Protein AF-0000000080189196 (afdb_homodimer)

pLDDT: mean 95.21, std 4.87, range [73.88, 98.88]

Solvent-accessible surface area (backbone atoms only — not comparable to full-atom values): 16378 Å² total; per-residue (Å²): 127,55,31,37,37,37,39,37,33,26,88,39,54,33,53,48,43,28,47,53,52,51,35,38,75,71,66,54,64,41,40,33,37,37,35,41,33,24,70,95,19,42,68,41,37,60,57,36,52,59,52,50,40,51,52,34,38,75,74,74,38,68,48,52,77,46,77,45,75,41,92,41,84,78,44,57,66,59,53,51,48,50,50,45,50,54,41,50,54,30,55,74,72,64,32,47,36,32,37,44,34,55,27,45,56,55,66,54,16,19,47,45,45,43,38,26,64,75,67,60,41,72,29,32,34,35,57,44,64,74,49,76,87,53,67,82,49,47,56,90,78,48,60,78,86,44,46,46,78,44,46,47,66,77,72,100,125,56,31,36,36,38,37,36,33,25,88,38,53,34,53,50,42,29,49,52,50,51,35,37,75,72,67,54,64,39,42,33,35,38,34,40,33,23,70,93,20,40,70,38,37,60,58,36,52,60,52,49,41,51,52,35,38,76,73,73,38,69,48,52,79,47,76,46,76,41,93,41,85,77,46,56,65,59,52,50,49,52,49,44,50,53,42,50,53,30,54,74,71,64,31,46,37,33,36,46,34,55,27,44,53,56,67,52,15,18,48,45,45,43,39,28,63,73,67,61,40,72,28,35,34,36,58,44,65,75,48,77,87,54,67,83,48,48,55,89,79,47,62,78,86,44,47,45,78,42,45,47,65,75,73,102

Radius of gyration: 19.41 Å; Cα contacts (8 Å, |Δi|>4): 629; chains: 2; bounding box: 39×59×46 Å

Foldseek 3Di:
DFEEEEEEFAQALQQGQQLLLQCLVVPRQGQEYEYEYEDVGVVVVVVNQVVSQVSSVVSVYGHDYDYDYDDHLPPLVVLLVVLLVVLVVCVVVVHAYEYELRHDDNVSSVSSVCSCVVNPHPWYWYKAFQDPVCPNPHNVVDDPVGIDIDTVVPVD/DFEEEEEEFAQALQQGQQLLLQCLVVPRQGQEYEYEYEDVGVVVVVVNQVVSQVSSVVSVYGHDYDYDYDDHLPPLVVLLVVLLVVQVVCVVVVHAYEYELRHDDNVSSVSSVCSCVVNPHPWYWYKAFQDPVCPNPHNVVDPPVGIDIDTPVPVD

Structure (mmCIF, N/CA/C/O backbone):
data_AF-0000000080189196-model_v1
#
loop_
_entity.id
_entity.type
_entity.pdbx_description
1 polymer 'CRISPR-associated protein (Cas_Cas02710)'
#
loop_
_atom_site.group_PDB
_atom_site.id
_atom_site.type_symbol
_atom_site.label_atom_id
_atom_site.label_alt_id
_atom_site.label_comp_id
_atom_site.label_asym_id
_atom_site.label_entity_id
_atom_site.label_seq_id
_atom_site.pdbx_PDB_ins_code
_atom_site.Cartn_x
_atom_site.Cartn_y
_atom_site.Cartn_z
_atom_site.occupancy
_atom_site.B_iso_or_equiv
_atom_site.auth_seq_id
_atom_site.auth_comp_id
_atom_site.auth_asym_id
_atom_site.auth_atom_id
_atom_site.pdbx_PDB_model_num
ATOM 1 N N . MET A 1 1 ? -5.719 -20.312 -23.156 1 89 1 MET A N 1
ATOM 2 C CA . MET A 1 1 ? -5.48 -19.016 -22.531 1 89 1 MET A CA 1
ATOM 3 C C . MET A 1 1 ? -4.77 -19.188 -21.188 1 89 1 MET A C 1
ATOM 5 O O . MET A 1 1 ? -5.234 -19.922 -20.328 1 89 1 MET A O 1
ATOM 9 N N . THR A 1 2 ? -3.451 -18.641 -21.062 1 96.69 2 THR A N 1
ATOM 10 C CA . THR A 1 2 ? -2.609 -18.797 -19.875 1 96.69 2 THR A CA 1
ATOM 11 C C . THR A 1 2 ? -2.99 -17.766 -18.812 1 96.69 2 THR A C 1
ATOM 13 O O . THR A 1 2 ? -3.24 -16.609 -19.109 1 96.69 2 THR A O 1
ATOM 16 N N . ARG A 1 3 ? -3.174 -18.266 -17.562 1 98.38 3 ARG A N 1
ATOM 17 C CA . ARG A 1 3 ? -3.439 -17.375 -16.422 1 98.38 3 ARG A CA 1
ATOM 18 C C . ARG A 1 3 ? -2.156 -17.062 -15.664 1 98.38 3 ARG A C 1
ATOM 20 O O . ARG A 1 3 ? -1.469 -17.969 -15.188 1 98.38 3 ARG A O 1
ATOM 27 N N . HIS A 1 4 ? -1.864 -15.742 -15.539 1 98.75 4 HIS A N 1
ATOM 28 C CA . HIS A 1 4 ? -0.663 -15.281 -14.852 1 98.75 4 HIS A CA 1
ATOM 29 C C . HIS A 1 4 ? -1.002 -14.703 -13.484 1 98.75 4 HIS A C 1
ATOM 31 O O . HIS A 1 4 ? -1.987 -13.977 -13.336 1 98.75 4 HIS A O 1
ATOM 37 N N . TRP A 1 5 ? -0.247 -15.109 -12.492 1 98.81 5 TRP A N 1
ATOM 38 C CA . TRP A 1 5 ? -0.278 -14.516 -11.156 1 98.81 5 TRP A CA 1
ATOM 39 C C . TRP A 1 5 ? 1.021 -13.773 -10.859 1 98.81 5 TRP A C 1
ATOM 41 O O . TRP A 1 5 ? 2.098 -14.375 -10.852 1 98.81 5 TRP A O 1
ATOM 51 N N . VAL A 1 6 ? 0.946 -12.453 -10.703 1 98.88 6 VAL A N 1
ATOM 52 C CA . VAL A 1 6 ? 2.123 -11.633 -10.453 1 98.88 6 VAL A CA 1
ATOM 53 C C . VAL A 1 6 ? 2.076 -11.086 -9.023 1 98.88 6 VAL A C 1
ATOM 55 O O . VAL A 1 6 ? 1.095 -10.461 -8.625 1 98.88 6 VAL A O 1
ATOM 58 N N . THR A 1 7 ? 3.125 -11.383 -8.281 1 98.69 7 THR A N 1
ATOM 59 C CA . THR A 1 7 ? 3.16 -11.008 -6.871 1 98.69 7 THR A CA 1
ATOM 60 C C . THR A 1 7 ? 4.574 -10.602 -6.453 1 98.69 7 THR A C 1
ATOM 62 O O . THR A 1 7 ? 5.445 -10.414 -7.305 1 98.69 7 THR A O 1
ATOM 65 N N . CYS A 1 8 ? 4.77 -10.227 -5.168 1 97.81 8 CYS A N 1
ATOM 66 C CA . CYS A 1 8 ? 6.102 -9.891 -4.68 1 97.81 8 CYS A CA 1
ATOM 67 C C . CYS A 1 8 ? 6.355 -10.523 -3.314 1 97.81 8 CYS A C 1
ATOM 69 O O . CYS A 1 8 ? 5.445 -11.086 -2.707 1 97.81 8 CYS A O 1
ATOM 71 N N . GLY A 1 9 ? 7.629 -10.461 -2.951 1 97.25 9 GLY A N 1
ATOM 72 C CA . GLY A 1 9 ? 8.039 -11.078 -1.698 1 97.25 9 GLY A CA 1
ATOM 73 C C . GLY A 1 9 ? 7.715 -10.227 -0.483 1 97.25 9 GLY A C 1
ATOM 74 O O . GLY A 1 9 ? 7.598 -9.008 -0.586 1 97.25 9 GLY A O 1
ATOM 75 N N . THR A 1 10 ? 7.543 -10.859 0.662 1 96.44 10 THR A N 1
ATOM 76 C CA . THR A 1 10 ? 7.438 -10.273 1.996 1 96.44 10 THR A CA 1
ATOM 77 C C . THR A 1 10 ? 8.055 -11.203 3.039 1 96.44 10 THR A C 1
ATOM 79 O O . THR A 1 10 ? 8.258 -12.391 2.775 1 96.44 10 THR A O 1
ATOM 82 N N . PRO A 1 11 ? 8.359 -10.688 4.211 1 93.31 11 PRO A N 1
ATOM 83 C CA . PRO A 1 11 ? 9.141 -11.492 5.156 1 93.31 11 PRO A CA 1
ATOM 84 C C . PRO A 1 11 ? 8.297 -12.555 5.867 1 93.31 11 PRO A C 1
ATOM 86 O O . PRO A 1 11 ? 8.609 -12.938 6.996 1 93.31 11 PRO A O 1
ATOM 89 N N . THR A 1 12 ? 7.16 -12.984 5.391 1 93.25 12 THR A N 1
ATOM 90 C CA . THR A 1 12 ? 6.375 -14.078 5.957 1 93.25 12 THR A CA 1
ATOM 91 C C . THR A 1 12 ? 5.766 -14.938 4.855 1 93.25 12 THR A C 1
ATOM 93 O O . THR A 1 12 ? 5.234 -14.406 3.873 1 93.25 12 THR A O 1
ATOM 96 N N . THR A 1 13 ? 5.863 -16.234 5.059 1 94.38 13 THR A N 1
ATOM 97 C CA . THR A 1 13 ? 5.352 -17.172 4.07 1 94.38 13 THR A CA 1
ATOM 98 C C . THR A 1 13 ? 3.84 -17.031 3.914 1 94.38 13 THR A C 1
ATOM 100 O O . THR A 1 13 ? 3.332 -16.922 2.797 1 94.38 13 THR A O 1
ATOM 103 N N . PRO A 1 14 ? 3.014 -16.906 4.992 1 94.69 14 PRO A N 1
ATOM 104 C CA . PRO A 1 14 ? 1.572 -16.703 4.828 1 94.69 14 PRO A CA 1
ATOM 105 C C . PRO A 1 14 ? 1.244 -15.438 4.047 1 94.69 14 PRO A C 1
ATOM 107 O O . PRO A 1 14 ? 0.268 -15.406 3.293 1 94.69 14 PRO A O 1
ATOM 110 N N . GLY A 1 15 ? 2.104 -14.453 4.188 1 95.5 15 GLY A N 1
ATOM 111 C CA . GLY A 1 15 ? 1.882 -13.195 3.49 1 95.5 15 GLY A CA 1
ATOM 112 C C . GLY A 1 15 ? 1.977 -13.328 1.982 1 95.5 15 GLY A C 1
ATOM 113 O O . GLY A 1 15 ? 1.297 -12.609 1.248 1 95.5 15 GLY A O 1
ATOM 114 N N . ILE A 1 16 ? 2.791 -14.242 1.58 1 97.44 16 ILE A N 1
ATOM 115 C CA . ILE A 1 16 ? 2.975 -14.461 0.15 1 97.44 16 ILE A CA 1
ATOM 116 C C . ILE A 1 16 ? 1.921 -15.445 -0.359 1 97.44 16 ILE A C 1
ATOM 118 O O . ILE A 1 16 ? 1.35 -15.25 -1.435 1 97.44 16 ILE A O 1
ATOM 122 N N . LEU A 1 17 ? 1.534 -16.406 0.446 1 97.5 17 LEU A N 1
ATOM 123 C CA . LEU A 1 17 ? 0.773 -17.562 -0.017 1 97.5 17 LEU A CA 1
ATOM 124 C C . LEU A 1 17 ? -0.726 -17.312 0.116 1 97.5 17 LEU A C 1
ATOM 126 O O . LEU A 1 17 ? -1.513 -17.781 -0.711 1 97.5 17 LEU A O 1
ATOM 130 N N . ASN A 1 18 ? -1.161 -16.594 1.142 1 97.12 18 ASN A N 1
ATOM 131 C CA . ASN A 1 18 ? -2.578 -16.469 1.463 1 97.12 18 ASN A CA 1
ATOM 132 C C . ASN A 1 18 ? -3.363 -15.859 0.305 1 97.12 18 ASN A C 1
ATOM 134 O O . ASN A 1 18 ? -4.422 -16.375 -0.071 1 97.12 18 ASN A O 1
ATOM 138 N N . PRO A 1 19 ? -2.828 -14.797 -0.308 1 97.88 19 PRO A N 1
ATOM 139 C CA . PRO A 1 19 ? -3.582 -14.266 -1.445 1 97.88 19 PRO A CA 1
ATOM 140 C C . PRO A 1 19 ? -3.719 -15.273 -2.586 1 97.88 19 PRO A C 1
ATOM 142 O O . PRO A 1 19 ? -4.77 -15.344 -3.229 1 97.88 19 PRO A O 1
ATOM 145 N N . LEU A 1 20 ? -2.691 -16.062 -2.812 1 98.56 20 LEU A N 1
ATOM 146 C CA . LEU A 1 20 ? -2.742 -17.062 -3.871 1 98.56 20 LEU A CA 1
ATOM 147 C C . LEU A 1 20 ? -3.752 -18.156 -3.535 1 98.56 20 LEU A C 1
ATOM 149 O O . LEU A 1 20 ? -4.547 -18.562 -4.391 1 98.56 20 LEU A O 1
ATOM 153 N N . ILE A 1 21 ? -3.713 -18.641 -2.291 1 97.88 21 ILE A N 1
ATOM 154 C CA . ILE A 1 21 ? -4.66 -19.656 -1.863 1 97.88 21 ILE A CA 1
ATOM 155 C C . ILE A 1 21 ? -6.086 -19.141 -2.029 1 97.88 21 ILE A C 1
ATOM 157 O O . ILE A 1 21 ? -6.949 -19.844 -2.562 1 97.88 21 ILE A O 1
ATOM 161 N N . ALA A 1 22 ? -6.316 -17.953 -1.587 1 97.44 22 ALA A N 1
ATOM 162 C CA . ALA A 1 22 ? -7.637 -17.344 -1.703 1 97.44 22 ALA A CA 1
ATOM 163 C C . ALA A 1 22 ? -8.07 -17.25 -3.164 1 97.44 22 ALA A C 1
ATOM 165 O O . ALA A 1 22 ? -9.234 -17.5 -3.488 1 97.44 22 ALA A O 1
ATOM 166 N N . ALA A 1 23 ? -7.117 -16.859 -4.07 1 98.12 23 ALA A N 1
ATOM 167 C CA . ALA A 1 23 ? -7.426 -16.75 -5.496 1 98.12 23 ALA A CA 1
ATOM 168 C C . ALA A 1 23 ? -7.789 -18.109 -6.078 1 98.12 23 ALA A C 1
ATOM 170 O O . ALA A 1 23 ? -8.773 -18.25 -6.809 1 98.12 23 ALA A O 1
ATOM 171 N N . CYS A 1 24 ? -7.039 -19.141 -5.707 1 98 24 CYS A N 1
ATOM 172 C CA . CYS A 1 24 ? -7.328 -20.484 -6.164 1 98 24 CYS A CA 1
ATOM 173 C C . CYS A 1 24 ? -8.688 -20.953 -5.668 1 98 24 CYS A C 1
ATOM 175 O O . CYS A 1 24 ? -9.469 -21.516 -6.43 1 98 24 CYS A O 1
ATOM 177 N N . ASP A 1 25 ? -8.914 -20.688 -4.414 1 96.31 25 ASP A N 1
ATOM 178 C CA . ASP A 1 25 ? -10.195 -21.047 -3.805 1 96.31 25 ASP A CA 1
ATOM 179 C C . ASP A 1 25 ? -11.352 -20.375 -4.535 1 96.31 25 ASP A C 1
ATOM 181 O O . ASP A 1 25 ? -12.445 -20.938 -4.613 1 96.31 25 ASP A O 1
ATOM 185 N N . GLY A 1 26 ? -11.07 -19.234 -5.039 1 95.69 26 GLY A N 1
ATOM 186 C CA . GLY A 1 26 ? -12.078 -18.469 -5.766 1 95.69 26 GLY A CA 1
ATOM 187 C C . GLY A 1 26 ? -12.133 -18.812 -7.242 1 95.69 26 GLY A C 1
ATOM 188 O O . GLY A 1 26 ? -12.945 -18.25 -7.984 1 95.69 26 GLY A O 1
ATOM 189 N N . GLY A 1 27 ? -11.25 -19.672 -7.719 1 96.81 27 GLY A N 1
ATOM 190 C CA . GLY A 1 27 ? -11.352 -20.172 -9.078 1 96.81 27 GLY A CA 1
ATOM 191 C C . GLY A 1 27 ? -10.242 -19.672 -9.984 1 96.81 27 GLY A C 1
ATOM 192 O O . GLY A 1 27 ? -10.156 -20.062 -11.148 1 96.81 27 GLY A O 1
ATOM 193 N N . TYR A 1 28 ? -9.422 -18.766 -9.5 1 98.38 28 TYR A N 1
ATOM 194 C CA . TYR A 1 28 ? -8.273 -18.328 -10.281 1 98.38 28 TYR A CA 1
ATOM 195 C C . TYR A 1 28 ? -7.051 -19.188 -10 1 98.38 28 TYR A C 1
ATOM 197 O O . TYR A 1 28 ? -6.258 -18.891 -9.109 1 98.38 28 TYR A O 1
ATOM 205 N N . VAL A 1 29 ? -6.91 -20.188 -10.789 1 98.69 29 VAL A N 1
ATOM 206 C CA . VAL A 1 29 ? -5.777 -21.094 -10.656 1 98.69 29 VAL A CA 1
ATOM 207 C C . VAL A 1 29 ? -4.73 -20.781 -11.727 1 98.69 29 VAL A C 1
ATOM 209 O O . VAL A 1 29 ? -4.926 -21.078 -12.906 1 98.69 29 VAL A O 1
ATOM 212 N N . PRO A 1 30 ? -3.588 -20.203 -11.367 1 98.62 30 PRO A N 1
ATOM 213 C CA . PRO A 1 30 ? -2.643 -19.703 -12.367 1 98.62 30 PRO A CA 1
ATOM 214 C C . PRO A 1 30 ? -1.845 -20.828 -13.039 1 98.62 30 PRO A C 1
ATOM 216 O O . PRO A 1 30 ? -1.511 -21.812 -12.398 1 98.62 30 PRO A O 1
ATOM 219 N N . ASP A 1 31 ? -1.541 -20.594 -14.266 1 98.44 31 ASP A N 1
ATOM 220 C CA . ASP A 1 31 ? -0.638 -21.453 -15.031 1 98.44 31 ASP A CA 1
ATOM 221 C C . ASP A 1 31 ? 0.814 -21 -14.859 1 98.44 31 ASP A C 1
ATOM 223 O O . ASP A 1 31 ? 1.734 -21.812 -14.984 1 98.44 31 ASP A O 1
ATOM 227 N N . GLU A 1 32 ? 1.031 -19.719 -14.617 1 98.44 32 GLU A N 1
ATOM 228 C CA . GLU A 1 32 ? 2.344 -19.125 -14.391 1 98.44 32 GLU A CA 1
ATOM 229 C C . GLU A 1 32 ? 2.314 -18.156 -13.211 1 98.44 32 GLU A C 1
ATOM 231 O O . GLU A 1 32 ? 1.364 -17.391 -13.055 1 98.44 32 GLU A O 1
ATOM 236 N N . VAL A 1 33 ? 3.318 -18.312 -12.375 1 98.69 33 VAL A N 1
ATOM 237 C CA . VAL A 1 33 ? 3.461 -17.422 -11.227 1 98.69 33 VAL A CA 1
ATOM 238 C C . VAL A 1 33 ? 4.762 -16.625 -11.344 1 98.69 33 VAL A C 1
ATOM 240 O O . VAL A 1 33 ? 5.812 -17.188 -11.656 1 98.69 33 VAL A O 1
ATOM 243 N N . HIS A 1 34 ? 4.637 -15.32 -11.164 1 98.75 34 HIS A N 1
ATOM 244 C CA . HIS A 1 34 ? 5.773 -14.406 -11.188 1 98.75 34 HIS A CA 1
ATOM 245 C C . HIS A 1 34 ? 5.945 -13.711 -9.844 1 98.75 34 HIS A C 1
ATOM 247 O O . HIS A 1 34 ? 5.008 -13.086 -9.336 1 98.75 34 HIS A O 1
ATOM 253 N N . VAL A 1 35 ? 7.137 -13.82 -9.281 1 98.75 35 VAL A N 1
ATOM 254 C CA . VAL A 1 35 ? 7.375 -13.25 -7.965 1 98.75 35 VAL A CA 1
ATOM 255 C C . VAL A 1 35 ? 8.516 -12.234 -8.039 1 98.75 35 VAL A C 1
ATOM 257 O O . VAL A 1 35 ? 9.609 -12.547 -8.516 1 98.75 35 VAL A O 1
ATOM 260 N N . LEU A 1 36 ? 8.227 -11.031 -7.656 1 98.75 36 LEU A N 1
ATOM 261 C CA . LEU A 1 36 ? 9.266 -10.023 -7.496 1 98.75 36 LEU A CA 1
ATOM 262 C C . LEU A 1 36 ? 9.984 -10.18 -6.156 1 98.75 36 LEU A C 1
ATOM 264 O O . LEU A 1 36 ? 9.344 -10.18 -5.105 1 98.75 36 LEU A O 1
ATOM 268 N N . SER A 1 37 ? 11.266 -10.359 -6.18 1 98.38 37 SER A N 1
ATOM 269 C CA . SER A 1 37 ? 12.078 -10.539 -4.98 1 98.38 37 SER A CA 1
ATOM 270 C C . SER A 1 37 ? 13.094 -9.414 -4.832 1 98.38 37 SER A C 1
ATOM 272 O O . SER A 1 37 ? 13.32 -8.641 -5.766 1 98.38 37 SER A O 1
ATOM 274 N N . ASN A 1 38 ? 13.562 -9.211 -3.631 1 96.94 38 ASN A N 1
ATOM 275 C CA . ASN A 1 38 ? 14.625 -8.273 -3.279 1 96.94 38 ASN A CA 1
ATOM 276 C C . ASN A 1 38 ? 15.477 -8.805 -2.133 1 96.94 38 ASN A C 1
ATOM 278 O O . ASN A 1 38 ? 15.086 -9.758 -1.449 1 96.94 38 ASN A O 1
ATOM 282 N N . PRO A 1 39 ? 16.578 -8.234 -1.867 1 94.94 39 PRO A N 1
ATOM 283 C CA . PRO A 1 39 ? 17.562 -8.852 -0.977 1 94.94 39 PRO A CA 1
ATOM 284 C C . PRO A 1 39 ? 17.016 -9.141 0.413 1 94.94 39 PRO A C 1
ATOM 286 O O . PRO A 1 39 ? 17.156 -10.258 0.925 1 94.94 39 PRO A O 1
ATOM 289 N N . PRO A 1 40 ? 16.219 -8.305 1.05 1 93.69 40 PRO A N 1
ATOM 290 C CA . PRO A 1 40 ? 15.766 -8.562 2.418 1 93.69 40 PRO A CA 1
ATOM 291 C C . PRO A 1 40 ? 14.781 -9.734 2.5 1 93.69 40 PRO A C 1
ATOM 293 O O . PRO A 1 40 ? 14.586 -10.297 3.576 1 93.69 40 PRO A O 1
ATOM 296 N N . VAL A 1 41 ? 14.172 -10.109 1.388 1 95.94 41 VAL A N 1
ATOM 297 C CA . VAL A 1 41 ? 13.125 -11.117 1.486 1 95.94 41 VAL A CA 1
ATOM 298 C C . VAL A 1 41 ? 13.461 -12.305 0.587 1 95.94 41 VAL A C 1
ATOM 300 O O . VAL A 1 41 ? 12.609 -13.156 0.327 1 95.94 41 VAL A O 1
ATOM 303 N N . ALA A 1 42 ? 14.656 -12.383 0.076 1 96.56 42 ALA A N 1
ATOM 304 C CA . ALA A 1 42 ? 15.039 -13.398 -0.902 1 96.56 42 ALA A CA 1
ATOM 305 C C . ALA A 1 42 ? 14.844 -14.805 -0.343 1 96.56 42 ALA A C 1
ATOM 307 O O . ALA A 1 42 ? 14.32 -15.688 -1.03 1 96.56 42 ALA A O 1
ATOM 308 N N . ASP A 1 43 ? 15.242 -15.016 0.903 1 96.06 43 ASP A N 1
ATOM 309 C CA . ASP A 1 43 ? 15.102 -16.328 1.527 1 96.06 43 ASP A CA 1
ATOM 310 C C . ASP A 1 43 ? 13.633 -16.703 1.697 1 96.06 43 ASP A C 1
ATOM 312 O O . ASP A 1 43 ? 13.258 -17.859 1.488 1 96.06 43 ASP A O 1
ATOM 316 N N . ASP A 1 44 ? 12.805 -15.773 2.125 1 96.06 44 ASP A N 1
ATOM 317 C CA . ASP A 1 44 ? 11.375 -16 2.291 1 96.06 44 ASP A CA 1
ATOM 318 C C . ASP A 1 44 ? 10.719 -16.375 0.961 1 96.06 44 ASP A C 1
ATOM 320 O O . ASP A 1 44 ? 9.859 -17.25 0.906 1 96.06 44 ASP A O 1
ATOM 324 N N . VAL A 1 45 ? 11.148 -15.688 -0.08 1 97.75 45 VAL A N 1
ATOM 325 C CA . VAL A 1 45 ? 10.617 -15.938 -1.415 1 97.75 45 VAL A CA 1
ATOM 326 C C . VAL A 1 45 ? 11 -17.344 -1.867 1 97.75 45 VAL A C 1
ATOM 328 O O . VAL A 1 45 ? 10.172 -18.078 -2.408 1 97.75 45 VAL A O 1
ATOM 331 N N . GLU A 1 46 ? 12.211 -17.703 -1.653 1 95.94 46 GLU A N 1
ATOM 332 C CA . GLU A 1 46 ? 12.664 -19.047 -2.035 1 95.94 46 GLU A CA 1
ATOM 333 C C . GLU A 1 46 ? 11.82 -20.125 -1.369 1 95.94 46 GLU A C 1
ATOM 335 O O . GLU A 1 46 ? 11.414 -21.094 -2.02 1 95.94 46 GLU A O 1
ATOM 340 N N . GLU A 1 47 ? 11.555 -19.906 -0.15 1 95.31 47 GLU A N 1
ATOM 341 C CA . GLU A 1 47 ? 10.719 -20.859 0.586 1 95.31 47 GLU A CA 1
ATOM 342 C C . GLU A 1 47 ? 9.289 -20.859 0.045 1 95.31 47 GLU A C 1
ATOM 344 O O . GLU A 1 47 ? 8.68 -21.922 -0.094 1 95.31 47 GLU A O 1
ATOM 349 N N . ALA A 1 48 ? 8.781 -19.734 -0.268 1 96.88 48 ALA A N 1
ATOM 350 C CA . ALA A 1 48 ? 7.395 -19.594 -0.695 1 96.88 48 ALA A CA 1
ATOM 351 C C . ALA A 1 48 ? 7.176 -20.203 -2.072 1 96.88 48 ALA A C 1
ATOM 353 O O . ALA A 1 48 ? 6.094 -20.719 -2.365 1 96.88 48 ALA A O 1
ATOM 354 N N . VAL A 1 49 ? 8.211 -20.156 -2.922 1 97 49 VAL A N 1
ATOM 355 C CA . VAL A 1 49 ? 8.102 -20.594 -4.309 1 97 49 VAL A CA 1
ATOM 356 C C . VAL A 1 49 ? 7.66 -22.062 -4.352 1 97 49 VAL A C 1
ATOM 358 O O . VAL A 1 49 ? 6.719 -22.406 -5.07 1 97 49 VAL A O 1
ATOM 361 N N . THR A 1 50 ? 8.266 -22.891 -3.586 1 95 50 THR A N 1
ATOM 362 C CA . THR A 1 50 ? 7.914 -24.297 -3.547 1 95 50 THR A CA 1
ATOM 363 C C . THR A 1 50 ? 6.473 -24.484 -3.078 1 95 50 THR A C 1
ATOM 365 O O . THR A 1 50 ? 5.719 -25.266 -3.664 1 95 50 THR A O 1
ATOM 368 N N . LEU A 1 51 ? 6.09 -23.797 -2.096 1 97 51 LEU A N 1
ATOM 369 C CA . LEU A 1 51 ? 4.754 -23.891 -1.512 1 97 51 LEU A CA 1
ATOM 370 C C . LEU A 1 51 ? 3.699 -23.359 -2.471 1 97 51 LEU A C 1
ATOM 372 O O . LEU A 1 51 ? 2.568 -23.844 -2.494 1 97 51 LEU A O 1
ATOM 376 N N . MET A 1 52 ? 4.062 -22.328 -3.281 1 98.25 52 MET A N 1
ATOM 377 C CA . MET A 1 52 ? 3.137 -21.797 -4.273 1 98.25 52 MET A CA 1
ATOM 378 C C . MET A 1 52 ? 2.797 -22.844 -5.324 1 98.25 52 MET A C 1
ATOM 380 O O . MET A 1 52 ? 1.63 -23.016 -5.684 1 98.25 52 MET A O 1
ATOM 384 N N . GLU A 1 53 ? 3.797 -23.547 -5.785 1 98.12 53 GLU A N 1
ATOM 385 C CA . GLU A 1 53 ? 3.588 -24.594 -6.781 1 98.12 53 GLU A CA 1
ATOM 386 C C . GLU A 1 53 ? 2.764 -25.734 -6.211 1 98.12 53 GLU A C 1
ATOM 388 O O . GLU A 1 53 ? 1.864 -26.25 -6.879 1 98.12 53 GLU A O 1
ATOM 393 N N . GLU A 1 54 ? 3.037 -26.062 -4.961 1 97.56 54 GLU A N 1
ATOM 394 C CA . GLU A 1 54 ? 2.254 -27.094 -4.281 1 97.56 54 GLU A CA 1
ATOM 395 C C . GLU A 1 54 ? 0.802 -26.656 -4.109 1 97.56 54 GLU A C 1
ATOM 397 O O . GLU A 1 54 ? -0.115 -27.469 -4.238 1 97.56 54 GLU A O 1
ATOM 402 N N . THR A 1 55 ? 0.595 -25.391 -3.744 1 97.75 55 THR A N 1
ATOM 403 C CA . THR A 1 55 ? -0.747 -24.844 -3.59 1 97.75 55 THR A CA 1
ATOM 404 C C . THR A 1 55 ? -1.534 -24.969 -4.891 1 97.75 55 THR A C 1
ATOM 406 O O . THR A 1 55 ? -2.658 -25.469 -4.898 1 97.75 55 THR A O 1
ATOM 409 N N . VAL A 1 56 ? -0.921 -24.531 -5.996 1 98.25 56 VAL A N 1
ATOM 410 C CA . VAL A 1 56 ? -1.591 -24.578 -7.293 1 98.25 56 VAL A CA 1
ATOM 411 C C . VAL A 1 56 ? -1.903 -26.016 -7.66 1 98.25 56 VAL A C 1
ATOM 413 O O . VAL A 1 56 ? -2.992 -26.328 -8.156 1 98.25 56 VAL A O 1
ATOM 416 N N . ALA A 1 57 ? -0.971 -26.938 -7.363 1 98.12 57 ALA A N 1
ATOM 417 C CA . ALA A 1 57 ? -1.174 -28.359 -7.645 1 98.12 57 ALA A CA 1
ATOM 418 C C . ALA A 1 57 ? -2.361 -28.922 -6.863 1 98.12 57 ALA A C 1
ATOM 420 O O . ALA A 1 57 ? -3.143 -29.703 -7.387 1 98.12 57 ALA A O 1
ATOM 421 N N . ALA A 1 58 ? -2.498 -28.484 -5.648 1 97.38 58 ALA A N 1
ATOM 422 C CA . ALA A 1 58 ? -3.586 -28.938 -4.785 1 97.38 58 ALA A CA 1
ATOM 423 C C . ALA A 1 58 ? -4.941 -28.516 -5.344 1 97.38 58 ALA A C 1
ATOM 425 O O . ALA A 1 58 ? -5.961 -29.156 -5.059 1 97.38 58 ALA A O 1
ATOM 426 N N . TYR A 1 59 ? -4.949 -27.5 -6.152 1 97.56 59 TYR A N 1
ATOM 427 C CA . TYR A 1 59 ? -6.191 -27.031 -6.766 1 97.56 59 TYR A CA 1
ATOM 428 C C . TYR A 1 59 ? -6.316 -27.547 -8.195 1 97.56 59 TYR A C 1
ATOM 430 O O . TYR A 1 59 ? -7.152 -27.062 -8.961 1 97.56 59 TYR A O 1
ATOM 438 N N . GLY A 1 60 ? -5.422 -28.469 -8.555 1 96.94 60 GLY A N 1
ATOM 439 C CA . GLY A 1 60 ? -5.543 -29.156 -9.828 1 96.94 60 GLY A CA 1
ATOM 440 C C . GLY A 1 60 ? -4.758 -28.5 -10.945 1 96.94 60 GLY A C 1
ATOM 441 O O . GLY A 1 60 ? -4.941 -28.828 -12.117 1 96.94 60 GLY A O 1
ATOM 442 N N . GLY A 1 61 ? -3.945 -27.531 -10.578 1 97.06 61 GLY A N 1
ATOM 443 C CA . GLY A 1 61 ? -3.152 -26.844 -11.586 1 97.06 61 GLY A CA 1
ATOM 444 C C . GLY A 1 61 ? -1.732 -27.359 -11.68 1 97.06 61 GLY A C 1
ATOM 445 O O . GLY A 1 61 ? -1.342 -28.266 -10.93 1 97.06 61 GLY A O 1
ATOM 446 N N . ASP A 1 62 ? -1.077 -26.922 -12.688 1 95.94 62 ASP A N 1
ATOM 447 C CA . ASP A 1 62 ? 0.349 -27.109 -12.938 1 95.94 62 ASP A CA 1
ATOM 448 C C . ASP A 1 62 ? 1.023 -25.797 -13.312 1 95.94 62 ASP A C 1
ATOM 450 O O . ASP A 1 62 ? 0.742 -25.234 -14.375 1 95.94 62 ASP A O 1
ATOM 454 N N . THR A 1 63 ? 1.854 -25.328 -12.312 1 96.94 63 THR A N 1
ATOM 455 C CA . THR A 1 63 ? 2.391 -24 -12.555 1 96.94 63 THR A CA 1
ATOM 456 C C . THR A 1 63 ? 3.914 -24 -12.477 1 96.94 63 THR A C 1
ATOM 458 O O . THR A 1 63 ? 4.504 -24.875 -11.836 1 96.94 63 THR A O 1
ATOM 461 N N . GLU A 1 64 ? 4.453 -23.125 -13.234 1 93.56 64 GLU A N 1
ATOM 462 C CA . GLU A 1 64 ? 5.859 -22.75 -13.078 1 93.56 64 GLU A CA 1
ATOM 463 C C . GLU A 1 64 ? 6 -21.375 -12.461 1 93.56 64 GLU A C 1
ATOM 465 O O . GLU A 1 64 ? 5.246 -20.453 -12.789 1 93.56 64 GLU A O 1
ATOM 470 N N . THR A 1 65 ? 6.973 -21.266 -11.547 1 97.31 65 THR A N 1
ATOM 471 C CA . THR A 1 65 ? 7.191 -20 -10.867 1 97.31 65 THR A CA 1
ATOM 472 C C . THR A 1 65 ? 8.508 -19.359 -11.32 1 97.31 65 THR A C 1
ATOM 474 O O . THR A 1 65 ? 9.539 -20.031 -11.383 1 97.31 65 THR A O 1
ATOM 477 N N . ASP A 1 66 ? 8.438 -18.172 -11.734 1 97.38 66 ASP A N 1
ATOM 478 C CA . ASP A 1 66 ? 9.625 -17.391 -12.062 1 97.38 66 ASP A CA 1
ATOM 479 C C . ASP A 1 66 ? 9.844 -16.266 -11.047 1 97.38 66 ASP A C 1
ATOM 481 O O . ASP A 1 66 ? 8.898 -15.594 -10.648 1 97.38 66 ASP A O 1
ATOM 485 N N . VAL A 1 67 ? 11.117 -16.141 -10.617 1 98.31 67 VAL A N 1
ATOM 486 C CA . VAL A 1 67 ? 11.461 -15.117 -9.633 1 98.31 67 VAL A CA 1
ATOM 487 C C . VAL A 1 67 ? 12.328 -14.047 -10.281 1 98.31 67 VAL A C 1
ATOM 489 O O . VAL A 1 67 ? 13.328 -14.352 -10.93 1 98.31 67 VAL A O 1
ATOM 492 N N . HIS A 1 68 ? 11.852 -12.828 -10.18 1 98.25 68 HIS A N 1
ATOM 493 C CA . HIS A 1 68 ? 12.633 -11.672 -10.617 1 98.25 68 HIS A CA 1
ATOM 494 C C . HIS A 1 68 ? 13.281 -10.969 -9.43 1 98.25 68 HIS A C 1
ATOM 496 O O . HIS A 1 68 ? 12.586 -10.492 -8.531 1 98.25 68 HIS A O 1
ATOM 502 N N . GLU A 1 69 ? 14.57 -10.812 -9.453 1 97.44 69 GLU A N 1
ATOM 503 C CA . GLU A 1 69 ? 15.273 -10.25 -8.305 1 97.44 69 GLU A CA 1
ATOM 504 C C . GLU A 1 69 ? 15.672 -8.805 -8.562 1 97.44 69 GLU A C 1
ATOM 506 O O . GLU A 1 69 ? 16.328 -8.5 -9.562 1 97.44 69 GLU A O 1
ATOM 511 N N . LEU A 1 70 ? 15.289 -7.953 -7.629 1 97.62 70 LEU A N 1
ATOM 512 C CA . LEU A 1 70 ? 15.75 -6.57 -7.652 1 97.62 70 LEU A CA 1
ATOM 513 C C . LEU A 1 70 ? 17.125 -6.445 -7.004 1 97.62 70 LEU A C 1
ATOM 515 O O . LEU A 1 70 ? 17.453 -7.199 -6.09 1 97.62 70 LEU A O 1
ATOM 519 N N . VAL A 1 71 ? 17.844 -5.445 -7.461 1 95.25 71 VAL A N 1
ATOM 520 C CA . VAL A 1 71 ? 19.141 -5.145 -6.863 1 95.25 71 VAL A CA 1
ATOM 521 C C . VAL A 1 71 ? 18.938 -4.512 -5.488 1 95.25 71 VAL A C 1
ATOM 523 O O . VAL A 1 71 ? 19.703 -4.77 -4.562 1 95.25 71 VAL A O 1
ATOM 526 N N . SER A 1 72 ? 17.953 -3.711 -5.406 1 95.12 72 SER A N 1
ATOM 527 C CA . SER A 1 72 ? 17.594 -3.016 -4.176 1 95.12 72 SER A CA 1
ATOM 528 C C . SER A 1 72 ? 16.078 -2.959 -4.008 1 95.12 72 SER A C 1
ATOM 530 O O . SER A 1 72 ? 15.336 -2.859 -4.992 1 95.12 72 SER A O 1
ATOM 532 N N . GLU A 1 73 ? 15.664 -2.943 -2.783 1 94 73 GLU A N 1
ATOM 533 C CA . GLU A 1 73 ? 14.227 -2.916 -2.529 1 94 73 GLU A CA 1
ATOM 534 C C . GLU A 1 73 ? 13.609 -1.614 -3.025 1 94 73 GLU A C 1
ATOM 536 O O . GLU A 1 73 ? 12.414 -1.564 -3.32 1 94 73 GLU A O 1
ATOM 541 N N . THR A 1 74 ? 14.43 -0.557 -3.15 1 94.06 74 THR A N 1
ATOM 542 C CA . THR A 1 74 ? 13.875 0.741 -3.518 1 94.06 74 THR A CA 1
ATOM 543 C C . THR A 1 74 ? 14.219 1.091 -4.961 1 94.06 74 THR A C 1
ATOM 545 O O . THR A 1 74 ? 14.344 2.268 -5.309 1 94.06 74 THR A O 1
ATOM 548 N N . ASP A 1 75 ? 14.578 0.102 -5.73 1 95 75 ASP A N 1
ATOM 549 C CA . ASP A 1 75 ? 14.719 0.332 -7.164 1 95 75 ASP A CA 1
ATOM 550 C C . ASP A 1 75 ? 13.359 0.531 -7.828 1 95 75 ASP A C 1
ATOM 552 O O . ASP A 1 75 ? 12.859 -0.362 -8.516 1 95 75 ASP A O 1
ATOM 556 N N . PHE A 1 76 ? 12.797 1.732 -7.641 1 95.25 76 PHE A N 1
ATOM 557 C CA . PHE A 1 76 ? 11.414 2.047 -7.988 1 95.25 76 PHE A CA 1
ATOM 558 C C . PHE A 1 76 ? 11.18 1.867 -9.484 1 95.25 76 PHE A C 1
ATOM 560 O O . PHE A 1 76 ? 10.156 1.322 -9.898 1 95.25 76 PHE A O 1
ATOM 567 N N . GLU A 1 77 ? 12.117 2.324 -10.266 1 94.25 77 GLU A N 1
ATOM 568 C CA . GLU A 1 77 ? 11.984 2.207 -11.711 1 94.25 77 GLU A CA 1
ATOM 569 C C . GLU A 1 77 ? 11.891 0.747 -12.141 1 94.25 77 GLU A C 1
ATOM 571 O O . GLU A 1 77 ? 11.055 0.396 -12.977 1 94.25 77 GLU A O 1
ATOM 576 N N . SER A 1 78 ? 12.711 -0.079 -11.555 1 96.56 78 SER A N 1
ATOM 577 C CA . SER A 1 78 ? 12.703 -1.499 -11.891 1 96.56 78 SER A CA 1
ATOM 578 C C . SER A 1 78 ? 11.398 -2.162 -11.445 1 96.56 78 SER A C 1
ATOM 580 O O . SER A 1 78 ? 10.922 -3.094 -12.102 1 96.56 78 SER A O 1
ATOM 582 N N . ILE A 1 79 ? 10.844 -1.705 -10.336 1 97.44 79 ILE A N 1
ATOM 583 C CA . ILE A 1 79 ? 9.578 -2.246 -9.859 1 97.44 79 ILE A CA 1
ATOM 584 C C . ILE A 1 79 ? 8.469 -1.929 -10.859 1 97.44 79 ILE A C 1
ATOM 586 O O . ILE A 1 79 ? 7.707 -2.816 -11.25 1 97.44 79 ILE A O 1
ATOM 590 N N . VAL A 1 80 ? 8.406 -0.689 -11.266 1 96.12 80 VAL A N 1
ATOM 591 C CA . VAL A 1 80 ? 7.398 -0.277 -12.234 1 96.12 80 VAL A CA 1
ATOM 592 C C . VAL A 1 80 ? 7.559 -1.083 -13.523 1 96.12 80 VAL A C 1
ATOM 594 O O . VAL A 1 80 ? 6.582 -1.611 -14.055 1 96.12 80 VAL A O 1
ATOM 597 N N . ASP A 1 81 ? 8.812 -1.186 -13.969 1 96.81 81 ASP A N 1
ATOM 598 C CA . ASP A 1 81 ? 9.117 -1.906 -15.203 1 96.81 81 ASP A CA 1
ATOM 599 C C . ASP A 1 81 ? 8.688 -3.367 -15.102 1 96.81 81 ASP A C 1
ATOM 601 O O . ASP A 1 81 ? 8.211 -3.945 -16.078 1 96.81 81 ASP A O 1
ATOM 605 N N . TYR A 1 82 ? 8.922 -3.932 -14 1 98.12 82 TYR A N 1
ATOM 606 C CA . TYR A 1 82 ? 8.562 -5.328 -13.773 1 98.12 82 TYR A CA 1
ATOM 607 C C . TYR A 1 82 ? 7.074 -5.555 -13.992 1 98.12 82 TYR A C 1
ATOM 609 O O . TYR A 1 82 ? 6.68 -6.418 -14.781 1 98.12 82 TYR A O 1
ATOM 617 N N . TYR A 1 83 ? 6.207 -4.809 -13.375 1 98.38 83 TYR A N 1
ATOM 618 C CA . TYR A 1 83 ? 4.766 -5 -13.477 1 98.38 83 TYR A CA 1
ATOM 619 C C . TYR A 1 83 ? 4.262 -4.633 -14.867 1 98.38 83 TYR A C 1
ATOM 621 O O . TYR A 1 83 ? 3.445 -5.352 -15.445 1 98.38 83 TYR A O 1
ATOM 629 N N . GLN A 1 84 ? 4.793 -3.535 -15.359 1 98 84 GLN A N 1
ATOM 630 C CA . GLN A 1 84 ? 4.402 -3.123 -16.703 1 98 84 GLN A CA 1
ATOM 631 C C . GLN A 1 84 ? 4.727 -4.207 -17.734 1 98 84 GLN A C 1
ATOM 633 O O . GLN A 1 84 ? 3.887 -4.555 -18.562 1 98 84 GLN A O 1
ATOM 638 N N . SER A 1 85 ? 5.941 -4.742 -17.609 1 98.31 85 SER A N 1
ATOM 639 C CA . SER A 1 85 ? 6.387 -5.75 -18.562 1 98.31 85 SER A CA 1
ATOM 640 C C . SER A 1 85 ? 5.543 -7.02 -18.469 1 98.31 85 SER A C 1
ATOM 642 O O . SER A 1 85 ? 5.191 -7.621 -19.484 1 98.31 85 SER A O 1
ATOM 644 N N . CYS A 1 86 ? 5.23 -7.426 -17.266 1 98.56 86 CYS A N 1
ATOM 645 C CA . CYS A 1 86 ? 4.387 -8.602 -17.062 1 98.56 86 CYS A CA 1
ATOM 646 C C . CYS A 1 86 ? 3.018 -8.406 -17.703 1 98.56 86 CYS A C 1
ATOM 648 O O . CYS A 1 86 ? 2.527 -9.281 -18.422 1 98.56 86 CYS A O 1
ATOM 650 N N . ILE A 1 87 ? 2.406 -7.262 -17.484 1 98.56 87 ILE A N 1
ATOM 651 C CA . ILE A 1 87 ? 1.053 -6.984 -17.953 1 98.56 87 ILE A CA 1
ATOM 652 C C . ILE A 1 87 ? 1.042 -6.883 -19.484 1 98.56 87 ILE A C 1
ATOM 654 O O . ILE A 1 87 ? 0.182 -7.469 -20.141 1 98.56 87 ILE A O 1
ATOM 658 N N . GLU A 1 88 ? 2.023 -6.191 -19.984 1 98.38 88 GLU A N 1
ATOM 659 C CA . GLU A 1 88 ? 2.104 -6.02 -21.438 1 98.38 88 GLU A CA 1
ATOM 660 C C . GLU A 1 88 ? 2.328 -7.355 -22.141 1 98.38 88 GLU A C 1
ATOM 662 O O . GLU A 1 88 ? 1.735 -7.617 -23.188 1 98.38 88 GLU A O 1
ATOM 667 N N . ALA A 1 89 ? 3.23 -8.172 -21.594 1 98 89 ALA A N 1
ATOM 668 C CA . ALA A 1 89 ? 3.498 -9.484 -22.188 1 98 89 ALA A CA 1
ATOM 669 C C . ALA A 1 89 ? 2.238 -10.344 -22.203 1 98 89 ALA A C 1
ATOM 671 O O . ALA A 1 89 ? 1.934 -10.984 -23.219 1 98 89 ALA A O 1
ATOM 672 N N . ALA A 1 90 ? 1.477 -10.352 -21.141 1 98 90 ALA A N 1
ATOM 673 C CA . ALA A 1 90 ? 0.245 -11.133 -21.062 1 98 90 ALA A CA 1
ATOM 674 C C . ALA A 1 90 ? -0.805 -10.609 -22.031 1 98 90 ALA A C 1
ATOM 676 O O . ALA A 1 90 ? -1.471 -11.391 -22.719 1 98 90 ALA A O 1
ATOM 677 N N . THR A 1 91 ? -0.939 -9.297 -22.047 1 96.81 91 THR A N 1
ATOM 678 C CA . THR A 1 91 ? -1.909 -8.656 -22.938 1 96.81 91 THR A CA 1
ATOM 679 C C . THR A 1 91 ? -1.603 -8.977 -24.391 1 96.81 91 THR A C 1
ATOM 681 O O . THR A 1 91 ? -2.504 -9.328 -25.156 1 96.81 91 THR A O 1
ATOM 684 N N . THR A 1 92 ? -0.365 -8.898 -24.734 1 97.31 92 THR A N 1
ATOM 685 C CA . THR A 1 92 ? 0.066 -9.164 -26.094 1 97.31 92 THR A CA 1
ATOM 686 C C . THR A 1 92 ? -0.227 -10.609 -26.484 1 97.31 92 THR A C 1
ATOM 688 O O . THR A 1 92 ? -0.628 -10.883 -27.625 1 97.31 92 THR A O 1
ATOM 691 N N . ALA A 1 93 ? -0.073 -11.523 -25.578 1 97.81 93 ALA A N 1
ATOM 692 C CA . ALA A 1 93 ? -0.263 -12.945 -25.828 1 97.81 93 ALA A CA 1
ATOM 693 C C . ALA A 1 93 ? -1.741 -13.32 -25.766 1 97.81 93 ALA A C 1
ATOM 695 O O . ALA A 1 93 ? -2.115 -14.453 -26.078 1 97.81 93 ALA A O 1
ATOM 696 N N . GLY A 1 94 ? -2.619 -12.375 -25.375 1 97.69 94 GLY A N 1
ATOM 697 C CA . GLY A 1 94 ? -4.031 -12.664 -25.172 1 97.69 94 GLY A CA 1
ATOM 698 C C . GLY A 1 94 ? -4.297 -13.508 -23.938 1 97.69 94 GLY A C 1
ATOM 699 O O . GLY A 1 94 ? -5.262 -14.281 -23.906 1 97.69 94 GLY A O 1
ATOM 700 N N . ASP A 1 95 ? -3.387 -13.445 -22.953 1 98.38 95 ASP A N 1
ATOM 701 C CA . ASP A 1 95 ? -3.488 -14.195 -21.703 1 98.38 95 ASP A CA 1
ATOM 702 C C . ASP A 1 95 ? -4.23 -13.391 -20.641 1 98.38 95 ASP A C 1
ATOM 704 O O . ASP A 1 95 ? -4.508 -12.203 -20.844 1 98.38 95 ASP A O 1
ATOM 708 N N . GLU A 1 96 ? -4.684 -14.094 -19.578 1 98.56 96 GLU A N 1
ATOM 709 C CA . GLU A 1 96 ? -5.273 -13.453 -18.406 1 98.56 96 GLU A CA 1
ATOM 710 C C . GLU A 1 96 ? -4.223 -13.195 -17.328 1 98.56 96 GLU A C 1
ATOM 712 O O . GLU A 1 96 ? -3.369 -14.047 -17.078 1 98.56 96 GLU A O 1
ATOM 717 N N . ILE A 1 97 ? -4.238 -11.969 -16.734 1 98.81 97 ILE A N 1
ATOM 718 C CA . ILE A 1 97 ? -3.199 -11.656 -15.758 1 98.81 97 ILE A CA 1
ATOM 719 C C . ILE A 1 97 ? -3.828 -11.023 -14.516 1 98.81 97 ILE A C 1
ATOM 721 O O . ILE A 1 97 ? -4.715 -10.18 -14.617 1 98.81 97 ILE A O 1
ATOM 725 N N . ALA A 1 98 ? -3.42 -11.5 -13.344 1 98.88 98 ALA A N 1
ATOM 726 C CA . ALA A 1 98 ? -3.807 -10.984 -12.039 1 98.88 98 ALA A CA 1
ATOM 727 C C . ALA A 1 98 ? -2.598 -10.43 -11.289 1 98.88 98 ALA A C 1
ATOM 729 O O . ALA A 1 98 ? -1.556 -11.086 -11.211 1 98.88 98 ALA A O 1
ATOM 730 N N . ILE A 1 99 ? -2.729 -9.211 -10.781 1 98.88 99 ILE A N 1
ATOM 731 C CA . ILE A 1 99 ? -1.712 -8.578 -9.953 1 98.88 99 ILE A CA 1
ATOM 732 C C . ILE A 1 99 ? -2.113 -8.664 -8.484 1 98.88 99 ILE A C 1
ATOM 734 O O . ILE A 1 99 ? -3.186 -8.195 -8.094 1 98.88 99 ILE A O 1
ATOM 738 N N . ASP A 1 100 ? -1.3 -9.352 -7.695 1 98.75 100 ASP A N 1
ATOM 739 C CA . ASP A 1 100 ? -1.464 -9.406 -6.246 1 98.75 100 ASP A CA 1
ATOM 740 C C . ASP A 1 100 ? -0.742 -8.242 -5.566 1 98.75 100 ASP A C 1
ATOM 742 O O . ASP A 1 100 ? 0.486 -8.148 -5.617 1 98.75 100 ASP A O 1
ATOM 746 N N . VAL A 1 101 ? -1.488 -7.379 -4.875 1 98.19 101 VAL A N 1
ATOM 747 C CA . VAL A 1 101 ? -0.883 -6.184 -4.297 1 98.19 101 VAL A CA 1
ATOM 748 C C . VAL A 1 101 ? -0.767 -6.344 -2.783 1 98.19 101 VAL A C 1
ATOM 750 O O . VAL A 1 101 ? -0.528 -5.367 -2.066 1 98.19 101 VAL A O 1
ATOM 753 N N . THR A 1 102 ? -0.905 -7.539 -2.221 1 97.25 102 THR A N 1
ATOM 754 C CA . THR A 1 102 ? -0.985 -7.809 -0.79 1 97.25 102 THR A CA 1
ATOM 755 C C . THR A 1 102 ? 0.405 -7.809 -0.16 1 97.25 102 THR A C 1
ATOM 757 O O . THR A 1 102 ? 0.651 -7.086 0.809 1 97.25 102 THR A O 1
ATOM 760 N N . PRO A 1 103 ? 1.33 -8.586 -0.683 1 96.44 103 PRO A N 1
ATOM 761 C CA . PRO A 1 103 ? 2.621 -8.664 0.006 1 96.44 103 PRO A CA 1
ATOM 762 C C . PRO A 1 103 ? 3.533 -7.484 -0.315 1 96.44 103 PRO A C 1
ATOM 764 O O . PRO A 1 103 ? 3.215 -6.672 -1.189 1 96.44 103 PRO A O 1
ATOM 767 N N . GLY A 1 104 ? 4.633 -7.371 0.496 1 94.25 104 GLY A N 1
ATOM 768 C CA . GLY A 1 104 ? 5.652 -6.363 0.247 1 94.25 104 GLY A CA 1
ATOM 769 C C . GLY A 1 104 ? 5.465 -5.105 1.076 1 94.25 104 GLY A C 1
ATOM 770 O O . GLY A 1 104 ? 4.539 -5.023 1.887 1 94.25 104 GLY A O 1
ATOM 771 N N . ARG A 1 105 ? 6.359 -4.148 0.872 1 93.38 105 ARG A N 1
ATOM 772 C CA . ARG A 1 105 ? 6.242 -2.812 1.45 1 93.38 105 ARG A CA 1
ATOM 773 C C . ARG A 1 105 ? 5.062 -2.057 0.848 1 93.38 105 ARG A C 1
ATOM 775 O O . ARG A 1 105 ? 4.617 -2.369 -0.259 1 93.38 105 ARG A O 1
ATOM 782 N N . LYS A 1 106 ? 4.543 -1.112 1.545 1 94.12 106 LYS A N 1
ATOM 783 C CA . LYS A 1 106 ? 3.383 -0.36 1.078 1 94.12 106 LYS A CA 1
ATOM 784 C C . LYS A 1 106 ? 3.66 0.299 -0.27 1 94.12 106 LYS A C 1
ATOM 786 O O . LYS A 1 106 ? 2.783 0.349 -1.135 1 94.12 106 LYS A O 1
ATOM 791 N N . PHE A 1 107 ? 4.852 0.803 -0.445 1 94 107 PHE A N 1
ATOM 792 C CA . PHE A 1 107 ? 5.121 1.453 -1.722 1 94 107 PHE A CA 1
ATOM 793 C C . PHE A 1 107 ? 5.141 0.434 -2.854 1 94 107 PHE A C 1
ATOM 795 O O . PHE A 1 107 ? 4.801 0.758 -3.994 1 94 107 PHE A O 1
ATOM 802 N N . MET A 1 108 ? 5.535 -0.764 -2.576 1 95.62 108 MET A N 1
ATOM 803 C CA . MET A 1 108 ? 5.516 -1.812 -3.594 1 95.62 108 MET A CA 1
ATOM 804 C C . MET A 1 108 ? 4.086 -2.145 -4.004 1 95.62 108 MET A C 1
ATOM 806 O O . MET A 1 108 ? 3.785 -2.26 -5.191 1 95.62 108 MET A O 1
ATOM 810 N N . SER A 1 109 ? 3.232 -2.254 -2.988 1 96.44 109 SER A N 1
ATOM 811 C CA . SER A 1 109 ? 1.812 -2.48 -3.238 1 96.44 109 SER A CA 1
ATOM 812 C C . SER A 1 109 ? 1.201 -1.336 -4.039 1 96.44 109 SER A C 1
ATOM 814 O O . SER A 1 109 ? 0.397 -1.564 -4.945 1 96.44 109 SER A O 1
ATOM 816 N N . ALA A 1 110 ? 1.586 -0.131 -3.703 1 96.38 110 ALA A N 1
ATOM 817 C CA . ALA A 1 110 ? 1.066 1.056 -4.379 1 96.38 110 ALA A CA 1
ATOM 818 C C . ALA A 1 110 ? 1.473 1.069 -5.852 1 96.38 110 ALA A C 1
ATOM 820 O O . ALA A 1 110 ? 0.647 1.34 -6.727 1 96.38 110 ALA A O 1
ATOM 821 N N . ILE A 1 111 ? 2.736 0.777 -6.094 1 96.31 111 ILE A N 1
ATOM 822 C CA . ILE A 1 111 ? 3.248 0.755 -7.461 1 96.31 111 ILE A CA 1
ATOM 823 C C . ILE A 1 111 ? 2.57 -0.365 -8.25 1 96.31 111 ILE A C 1
ATOM 825 O O . ILE A 1 111 ? 2.16 -0.167 -9.391 1 96.31 111 ILE A O 1
ATOM 829 N N . ALA A 1 112 ? 2.457 -1.527 -7.641 1 97.75 112 ALA A N 1
ATOM 830 C CA . ALA A 1 112 ? 1.78 -2.654 -8.281 1 97.75 112 ALA A CA 1
ATOM 831 C C . ALA A 1 112 ? 0.337 -2.301 -8.625 1 97.75 112 ALA A C 1
ATOM 833 O O . ALA A 1 112 ? -0.133 -2.6 -9.727 1 97.75 112 ALA A O 1
ATOM 834 N N . PHE A 1 113 ? -0.326 -1.694 -7.711 1 97.81 113 PHE A N 1
ATOM 835 C CA . PHE A 1 113 ? -1.708 -1.266 -7.891 1 97.81 113 PHE A CA 1
ATOM 836 C C . PHE A 1 113 ? -1.826 -0.291 -9.055 1 97.81 113 PHE A C 1
ATOM 838 O O . PHE A 1 113 ? -2.65 -0.485 -9.953 1 97.81 113 PHE A O 1
ATOM 845 N N . GLN A 1 114 ? -0.986 0.685 -9.039 1 95.19 114 GLN A N 1
ATOM 846 C CA . GLN A 1 114 ? -0.988 1.686 -10.094 1 95.19 114 GLN A CA 1
ATOM 847 C C . GLN A 1 114 ? -0.722 1.045 -11.453 1 95.19 114 GLN A C 1
ATOM 849 O O . GLN A 1 114 ? -1.407 1.349 -12.438 1 95.19 114 GLN A O 1
ATOM 854 N N . ALA A 1 115 ? 0.248 0.197 -11.531 1 95.69 115 ALA A N 1
ATOM 855 C CA . ALA A 1 115 ? 0.579 -0.474 -12.781 1 95.69 115 ALA A CA 1
ATOM 856 C C . ALA A 1 115 ? -0.59 -1.322 -13.273 1 95.69 115 ALA A C 1
ATOM 858 O O . ALA A 1 115 ? -0.927 -1.296 -14.461 1 95.69 115 ALA A O 1
ATOM 859 N N . GLY A 1 116 ? -1.217 -2.109 -12.336 1 96.75 116 GLY A N 1
ATOM 860 C CA . GLY A 1 116 ? -2.35 -2.947 -12.695 1 96.75 116 GLY A CA 1
ATOM 861 C C . GLY A 1 116 ? -3.494 -2.17 -13.312 1 96.75 116 GLY A C 1
ATOM 862 O O . GLY A 1 116 ? -4.055 -2.588 -14.328 1 96.75 116 GLY A O 1
ATOM 863 N N . ILE A 1 117 ? -3.773 -1.05 -12.734 1 94.12 117 ILE A N 1
ATOM 864 C CA . ILE A 1 117 ? -4.883 -0.229 -13.203 1 94.12 117 ILE A CA 1
ATOM 865 C C . ILE A 1 117 ? -4.488 0.491 -14.492 1 94.12 117 ILE A C 1
ATOM 867 O O . ILE A 1 117 ? -5.219 0.454 -15.484 1 94.12 117 ILE A O 1
ATOM 871 N N . GLN A 1 118 ? -3.326 1.083 -14.523 1 92.56 118 GLN A N 1
ATOM 872 C CA . GLN A 1 118 ? -2.873 1.913 -15.633 1 92.56 118 GLN A CA 1
ATOM 873 C C . GLN A 1 118 ? -2.686 1.083 -16.906 1 92.56 118 GLN A C 1
ATOM 875 O O . GLN A 1 118 ? -3.035 1.525 -18 1 92.56 118 GLN A O 1
ATOM 880 N N . PHE A 1 119 ? -2.123 -0.09 -16.719 1 95.75 119 PHE A N 1
ATOM 881 C CA . PHE A 1 119 ? -1.753 -0.863 -17.906 1 95.75 119 PHE A CA 1
ATOM 882 C C . PHE A 1 119 ? -2.795 -1.938 -18.188 1 95.75 119 PHE A C 1
ATOM 884 O O . PHE A 1 119 ? -2.637 -2.725 -19.125 1 95.75 119 PHE A O 1
ATOM 891 N N . GLY A 1 120 ? -3.814 -1.975 -17.406 1 95.44 120 GLY A N 1
ATOM 892 C CA . GLY A 1 120 ? -5 -2.738 -17.766 1 95.44 120 GLY A CA 1
ATOM 893 C C . GLY A 1 120 ? -4.883 -4.211 -17.422 1 95.44 120 GLY A C 1
ATOM 894 O O . GLY A 1 120 ? -5.164 -5.074 -18.25 1 95.44 120 GLY A O 1
ATOM 895 N N . ALA A 1 121 ? -4.441 -4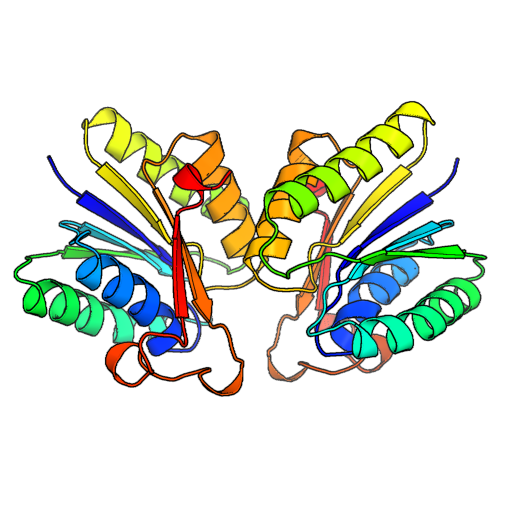.609 -16.203 1 98.31 121 ALA A N 1
ATOM 896 C CA . ALA A 1 121 ? -4.5 -5.996 -15.75 1 98.31 121 ALA A CA 1
ATOM 897 C C . ALA A 1 121 ? -5.945 -6.477 -15.641 1 98.31 121 ALA A C 1
ATOM 899 O O . ALA A 1 121 ? -6.852 -5.684 -15.375 1 98.31 121 ALA A O 1
ATOM 900 N N . ASP A 1 122 ? -6.172 -7.754 -15.883 1 98.44 122 ASP A N 1
ATOM 901 C CA . ASP A 1 122 ? -7.52 -8.297 -15.789 1 98.44 122 ASP A CA 1
ATOM 902 C C . ASP A 1 122 ? -8.031 -8.266 -14.352 1 98.44 122 ASP A C 1
ATOM 904 O O . ASP A 1 122 ? -9.227 -8.07 -14.117 1 98.44 122 ASP A O 1
ATOM 908 N N . HIS A 1 123 ? -7.137 -8.492 -13.391 1 98.5 123 HIS A N 1
ATOM 909 C CA . HIS A 1 123 ? -7.457 -8.469 -11.969 1 98.5 123 HIS A CA 1
ATOM 910 C C . HIS A 1 123 ? -6.352 -7.785 -11.164 1 98.5 123 HIS A C 1
ATOM 912 O O . HIS A 1 123 ? -5.168 -7.945 -11.477 1 98.5 123 HIS A O 1
ATOM 918 N N . VAL A 1 124 ? -6.723 -7.023 -10.211 1 98.44 124 VAL A N 1
ATOM 919 C CA . VAL A 1 124 ? -5.855 -6.492 -9.164 1 98.44 124 VAL A CA 1
ATOM 920 C C . VAL A 1 124 ? -6.387 -6.914 -7.793 1 98.44 124 VAL A C 1
ATOM 922 O O . VAL A 1 124 ? -7.359 -6.34 -7.293 1 98.44 124 VAL A O 1
ATOM 925 N N . TYR A 1 125 ? -5.723 -7.895 -7.184 1 98.44 125 TYR A N 1
ATOM 926 C CA . TYR A 1 125 ? -6.242 -8.555 -5.992 1 98.44 125 TYR A CA 1
ATOM 927 C C . TYR A 1 125 ? -5.562 -8.023 -4.734 1 98.44 125 TYR A C 1
ATOM 929 O O . TYR A 1 125 ? -4.355 -7.766 -4.738 1 98.44 125 TYR A O 1
ATOM 937 N N . TYR A 1 126 ? -6.32 -7.938 -3.707 1 97.44 126 TYR A N 1
ATOM 938 C CA . TYR A 1 126 ? -5.867 -7.629 -2.355 1 97.44 126 TYR A CA 1
ATOM 939 C C . TYR A 1 126 ? -6.516 -8.555 -1.337 1 97.44 126 TYR A C 1
ATOM 941 O O . TYR A 1 126 ? -7.742 -8.602 -1.224 1 97.44 126 TYR A O 1
ATOM 949 N N . PHE A 1 127 ? -5.633 -9.25 -0.66 1 96.75 127 PHE A N 1
ATOM 950 C CA . PHE A 1 127 ? -6.105 -10.117 0.417 1 96.75 127 PHE A CA 1
ATOM 951 C C . PHE A 1 127 ? -6.324 -9.312 1.695 1 96.75 127 PHE A C 1
ATOM 953 O O . PHE A 1 127 ? -5.367 -8.953 2.379 1 96.75 127 PHE A O 1
ATOM 960 N N . HIS A 1 128 ? -7.578 -9.07 2.004 1 94.12 128 HIS A N 1
ATOM 961 C CA . HIS A 1 128 ? -7.98 -8.219 3.121 1 94.12 128 HIS A CA 1
ATOM 962 C C . HIS A 1 128 ? -8.328 -9.055 4.348 1 94.12 128 HIS A C 1
ATOM 964 O O . HIS A 1 128 ? -9.328 -9.773 4.352 1 94.12 128 HIS A O 1
ATOM 970 N N . ARG A 1 129 ? -7.527 -8.883 5.387 1 90.75 129 ARG A N 1
ATOM 971 C CA . ARG A 1 129 ? -7.84 -9.477 6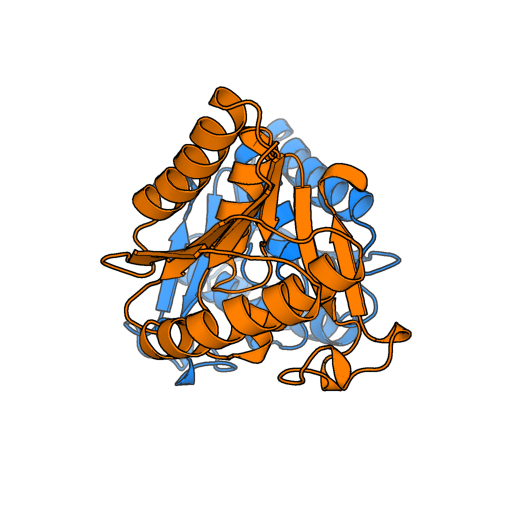.684 1 90.75 129 ARG A CA 1
ATOM 972 C C . ARG A 1 129 ? -8.695 -8.523 7.52 1 90.75 129 ARG A C 1
ATOM 974 O O . ARG A 1 129 ? -8.305 -7.383 7.762 1 90.75 129 ARG A O 1
ATOM 981 N N . LYS A 1 130 ? -9.711 -8.953 7.938 1 83.94 130 LYS A N 1
ATOM 982 C CA . LYS A 1 130 ? -10.672 -8.102 8.633 1 83.94 130 LYS A CA 1
ATOM 983 C C . LYS A 1 130 ? -10.203 -7.805 10.062 1 83.94 130 LYS A C 1
ATOM 985 O O . LYS A 1 130 ? -10.547 -6.762 10.625 1 83.94 130 LYS A O 1
ATOM 990 N N . ALA A 1 131 ? -9.469 -8.719 10.586 1 77.25 131 ALA A N 1
ATOM 991 C CA . ALA A 1 131 ? -8.969 -8.516 11.938 1 77.25 131 ALA A CA 1
ATOM 992 C C . ALA A 1 131 ? -7.477 -8.812 12.023 1 77.25 131 ALA A C 1
ATOM 994 O O . ALA A 1 131 ? -6.977 -9.719 11.352 1 77.25 131 ALA A O 1
ATOM 995 N N . GLY A 1 132 ? -6.773 -8.047 12.898 1 74.81 132 GLY A N 1
ATOM 996 C CA . GLY A 1 132 ? -5.332 -8.172 13.07 1 74.81 132 GLY A CA 1
ATOM 997 C C . GLY A 1 132 ? -4.918 -9.477 13.727 1 74.81 132 GLY A C 1
ATOM 998 O O . GLY A 1 132 ? -3.766 -9.891 13.609 1 74.81 132 GLY A O 1
ATOM 999 N N . ARG A 1 133 ? -5.844 -10.062 14.391 1 76.44 133 ARG A N 1
ATOM 1000 C CA . ARG A 1 133 ? -5.508 -11.25 15.164 1 76.44 133 ARG A CA 1
ATOM 1001 C C . ARG A 1 133 ? -5.172 -12.422 14.25 1 76.44 133 ARG A C 1
ATOM 1003 O O . ARG A 1 133 ? -4.633 -13.438 14.695 1 76.44 133 ARG A O 1
ATOM 1010 N N . TYR A 1 134 ? -5.438 -12.305 13.039 1 75.62 134 TYR A N 1
ATOM 1011 C CA . TYR A 1 134 ? -5.184 -13.398 12.117 1 75.62 134 TYR A CA 1
ATOM 1012 C C . TYR A 1 134 ? -3.887 -13.18 11.344 1 75.62 134 TYR A C 1
ATOM 1014 O O . TYR A 1 134 ? -3.533 -13.969 10.469 1 75.62 134 TYR A O 1
ATOM 1022 N N . ARG A 1 135 ? -3.166 -12.141 11.711 1 78 135 ARG A N 1
ATOM 1023 C CA 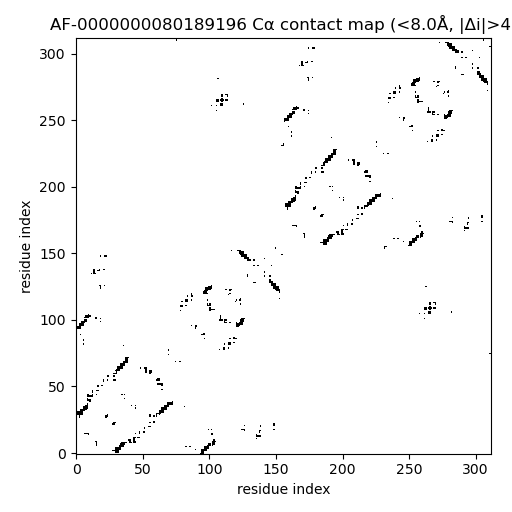. ARG A 1 135 ? -1.88 -11.883 11.07 1 78 135 ARG A CA 1
ATOM 1024 C C . ARG A 1 135 ? -0.935 -13.07 11.25 1 78 135 ARG A C 1
ATOM 1026 O O . ARG A 1 135 ? -0.8 -13.602 12.352 1 78 135 ARG A O 1
ATOM 1033 N N . GLY A 1 136 ? -0.368 -13.516 10.055 1 82.5 136 GLY A N 1
ATOM 1034 C CA . GLY A 1 136 ? 0.613 -14.586 10.109 1 82.5 136 GLY A CA 1
ATOM 1035 C C . GLY A 1 136 ? -0.005 -15.969 9.984 1 82.5 136 GLY A C 1
ATOM 1036 O O . GLY A 1 136 ? 0.71 -16.969 9.891 1 82.5 136 GLY A O 1
ATOM 1037 N N . ARG A 1 137 ? -1.273 -16 9.969 1 88.69 137 ARG A N 1
ATOM 1038 C CA . ARG A 1 137 ? -1.953 -17.297 9.828 1 88.69 137 ARG A CA 1
ATOM 1039 C C . ARG A 1 137 ? -2.191 -17.625 8.367 1 88.69 137 ARG A C 1
ATOM 1041 O O . ARG A 1 137 ? -2.381 -16.734 7.539 1 88.69 137 ARG A O 1
ATOM 1048 N N . PHE A 1 138 ? -2.219 -18.938 8.219 1 92.88 138 PHE A N 1
ATOM 1049 C CA . PHE A 1 138 ? -2.518 -19.391 6.859 1 92.88 138 PHE A CA 1
ATOM 1050 C C . PHE A 1 138 ? -4.012 -19.297 6.578 1 92.88 138 PHE A C 1
ATOM 1052 O O . PHE A 1 138 ? -4.836 -19.547 7.461 1 92.88 138 PHE A O 1
ATOM 1059 N N . TYR A 1 139 ? -4.305 -19.062 5.355 1 91.81 139 TYR A N 1
ATOM 1060 C CA . TYR A 1 139 ? -5.656 -18.844 4.852 1 91.81 139 TYR A CA 1
ATOM 1061 C C . TYR A 1 139 ? -6.57 -20 5.242 1 91.81 139 TYR A C 1
ATOM 1063 O O . TYR A 1 139 ? -7.672 -19.781 5.754 1 91.81 139 TYR A O 1
ATOM 1071 N N . PRO A 1 140 ? -6.152 -21.234 5.125 1 89.06 140 PRO A N 1
ATOM 1072 C CA . PRO A 1 140 ? -7.059 -22.344 5.434 1 89.06 140 PRO A CA 1
ATOM 1073 C C . PRO A 1 140 ? -7.344 -22.469 6.93 1 89.06 140 PRO A C 1
ATOM 1075 O O . PRO A 1 140 ? -8.281 -23.172 7.324 1 89.06 140 PRO A O 1
ATOM 1078 N N . GLU A 1 141 ? -6.566 -21.797 7.73 1 88.19 141 GLU A N 1
ATOM 1079 C CA . GLU A 1 141 ? -6.711 -21.891 9.18 1 88.19 141 GLU A CA 1
ATOM 1080 C C . GLU A 1 141 ? -7.656 -20.812 9.703 1 88.19 141 GLU A C 1
ATOM 1082 O O . GLU A 1 141 ? -8.008 -20.812 10.883 1 88.19 141 GLU A O 1
ATOM 1087 N N . MET A 1 142 ? -8.078 -19.953 8.82 1 88.19 142 MET A N 1
ATOM 1088 C CA . MET A 1 142 ? -8.898 -18.812 9.234 1 88.19 142 MET A CA 1
ATOM 1089 C C . MET A 1 142 ? -10.367 -19.062 8.93 1 88.19 142 MET A C 1
ATOM 1091 O O . MET A 1 142 ? -10.695 -19.734 7.945 1 88.19 142 MET A O 1
ATOM 1095 N N . PRO A 1 143 ? -11.211 -18.469 9.812 1 87.75 143 PRO A N 1
ATOM 1096 C CA . PRO A 1 143 ? -12.625 -18.5 9.438 1 87.75 143 PRO A CA 1
ATOM 1097 C C . PRO A 1 143 ? -12.891 -17.844 8.086 1 87.75 143 PRO A C 1
ATOM 1099 O O . PRO A 1 143 ? -12.234 -16.859 7.734 1 87.75 143 PRO A O 1
ATOM 1102 N N . ARG A 1 144 ? -13.859 -18.359 7.445 1 84.75 144 ARG A N 1
ATOM 1103 C CA . ARG A 1 144 ? -14.188 -17.859 6.109 1 84.75 144 ARG A CA 1
ATOM 1104 C C . ARG A 1 144 ? -14.594 -16.391 6.156 1 84.75 144 ARG A C 1
ATOM 1106 O O . ARG A 1 144 ? -14.398 -15.656 5.184 1 84.75 144 ARG A O 1
ATOM 1113 N N . THR A 1 145 ? -15.07 -15.953 7.273 1 85.88 145 THR A N 1
ATOM 1114 C CA . THR A 1 145 ? -15.578 -14.594 7.406 1 85.88 145 THR A CA 1
ATOM 1115 C C . THR A 1 145 ? -14.469 -13.641 7.84 1 85.88 145 THR A C 1
ATOM 1117 O O . THR A 1 145 ? -14.68 -12.43 7.918 1 85.88 145 THR A O 1
ATOM 1120 N N . ALA A 1 146 ? -13.25 -14.148 7.988 1 89.31 146 ALA A N 1
ATOM 1121 C CA . ALA A 1 146 ? -12.18 -13.359 8.586 1 89.31 146 ALA A CA 1
ATOM 1122 C C . ALA A 1 146 ? -11.367 -12.633 7.516 1 89.31 146 ALA A C 1
ATOM 1124 O O . ALA A 1 146 ? -10.523 -11.789 7.832 1 89.31 146 ALA A O 1
ATOM 1125 N N . SER A 1 147 ? -11.625 -12.969 6.25 1 91.38 147 SER A N 1
ATOM 1126 C CA . SER A 1 147 ? -10.852 -12.359 5.168 1 91.38 147 SER A CA 1
ATOM 1127 C C . SER A 1 147 ? -11.672 -12.266 3.887 1 91.38 147 SER A C 1
ATOM 1129 O O . SER A 1 147 ? -12.711 -12.93 3.756 1 91.38 147 SER A O 1
ATOM 1131 N N . ASP A 1 148 ? -11.273 -11.352 3.045 1 93 148 ASP A N 1
ATOM 1132 C CA . ASP A 1 148 ? -11.805 -11.203 1.695 1 93 148 ASP A CA 1
ATOM 1133 C C . ASP A 1 148 ? -10.688 -11.016 0.675 1 93 148 ASP A C 1
ATOM 1135 O O . ASP A 1 148 ? -9.688 -10.352 0.957 1 93 148 ASP A O 1
ATOM 1139 N N . LEU A 1 149 ? -10.883 -11.711 -0.417 1 96.06 149 LEU A N 1
ATOM 1140 C CA . LEU A 1 149 ? -10.047 -11.359 -1.559 1 96.06 149 LEU A CA 1
ATOM 1141 C C . LEU A 1 149 ? -10.727 -10.305 -2.43 1 96.06 149 LEU A C 1
ATOM 1143 O O . LEU A 1 149 ? -11.641 -10.625 -3.199 1 96.06 149 LEU A O 1
ATOM 1147 N N . ILE A 1 150 ? -10.25 -9.117 -2.395 1 96.5 150 ILE A N 1
ATOM 1148 C CA . ILE A 1 150 ? -10.852 -8 -3.111 1 96.5 150 ILE A CA 1
ATOM 1149 C C . ILE A 1 150 ? -10.234 -7.891 -4.504 1 96.5 150 ILE A C 1
ATOM 1151 O O . ILE A 1 150 ? -9.016 -7.977 -4.66 1 96.5 150 ILE A O 1
ATOM 1155 N N . ASP A 1 151 ? -11.078 -7.828 -5.492 1 97.5 151 ASP A N 1
ATOM 1156 C CA . ASP A 1 151 ? -10.656 -7.5 -6.852 1 97.5 151 ASP A CA 1
ATOM 1157 C C . ASP A 1 151 ? -10.953 -6.043 -7.184 1 97.5 151 ASP A C 1
ATOM 1159 O O . ASP A 1 151 ? -12.109 -5.684 -7.449 1 97.5 151 ASP A O 1
ATOM 1163 N N . PHE A 1 152 ? -9.922 -5.25 -7.328 1 96.38 152 PHE A N 1
ATOM 1164 C CA . PHE A 1 152 ? -10.102 -3.811 -7.469 1 96.38 152 PHE A CA 1
ATOM 1165 C C . PHE A 1 152 ? -10.578 -3.461 -8.875 1 96.38 152 PHE A C 1
ATOM 1167 O O . PHE A 1 152 ? -11.102 -2.367 -9.102 1 96.38 152 PHE A O 1
ATOM 1174 N N . THR A 1 153 ? -10.391 -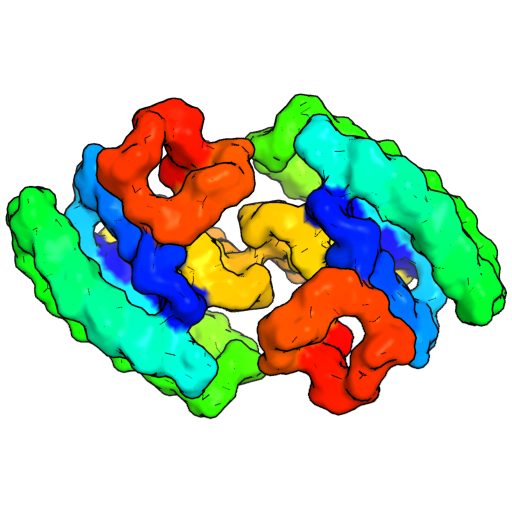4.379 -9.781 1 95.69 153 THR A N 1
ATOM 1175 C CA . THR A 1 153 ? -10.93 -4.129 -11.117 1 95.69 153 THR A CA 1
ATOM 1176 C C . THR A 1 153 ? -12.453 -4.219 -11.109 1 95.69 153 THR A C 1
ATOM 1178 O O . THR A 1 153 ? -13.109 -3.75 -12.039 1 95.69 153 THR A O 1
ATOM 1181 N N . GLU A 1 154 ? -13 -4.777 -10.016 1 92.75 154 GLU A N 1
ATOM 1182 C CA . GLU A 1 154 ? -14.453 -4.938 -9.914 1 92.75 154 GLU A CA 1
ATOM 1183 C C . GLU A 1 154 ? -15.055 -3.871 -9.008 1 92.75 154 GLU A C 1
ATOM 1185 O O . GLU A 1 154 ? -16.25 -3.559 -9.117 1 92.75 154 GLU A O 1
ATOM 1190 N N . VAL A 1 155 ? -14.25 -3.342 -8.117 1 87.5 155 VAL A N 1
ATOM 1191 C CA . VAL A 1 155 ? -14.852 -2.5 -7.086 1 87.5 155 VAL A CA 1
ATOM 1192 C C . VAL A 1 155 ? -14.5 -1.037 -7.348 1 87.5 155 VAL A C 1
ATOM 1194 O O . VAL A 1 155 ? -15.086 -0.136 -6.738 1 87.5 155 VAL A O 1
ATOM 1197 N N . LEU A 1 156 ? -13.477 -0.704 -8.148 1 81.31 156 LEU A N 1
ATOM 1198 C CA . LEU A 1 156 ? -13.117 0.667 -8.492 1 81.31 156 LEU A CA 1
ATOM 1199 C C . LEU A 1 156 ? -13.5 0.988 -9.93 1 81.31 156 LEU A C 1
ATOM 1201 O O . LEU A 1 156 ? -13.391 0.131 -10.812 1 81.31 156 LEU A O 1
ATOM 1205 N N . MET B 1 1 ? 0.446 31.25 -0.005 1 89.19 1 MET B N 1
ATOM 1206 C CA . MET B 1 1 ? 0.219 29.906 -0.528 1 89.19 1 MET B CA 1
ATOM 1207 C C . MET B 1 1 ? 0.121 28.891 0.605 1 89.19 1 MET B C 1
ATOM 1209 O O . MET B 1 1 ? 1.024 28.781 1.438 1 89.19 1 MET B O 1
ATOM 1213 N N . THR B 1 2 ? -1.125 28.203 0.787 1 96.69 2 THR B N 1
ATOM 1214 C CA . THR B 1 2 ? -1.396 27.266 1.874 1 96.69 2 THR B CA 1
ATOM 1215 C C . THR B 1 2 ? -0.826 25.891 1.556 1 96.69 2 THR B C 1
ATOM 1217 O O . THR B 1 2 ? -0.925 25.422 0.422 1 96.69 2 THR B O 1
ATOM 1220 N N . ARG B 1 3 ? -0.106 25.312 2.539 1 98.38 3 ARG B N 1
ATOM 1221 C CA . ARG B 1 3 ? 0.411 23.953 2.404 1 98.38 3 ARG B CA 1
ATOM 1222 C C . ARG B 1 3 ? -0.513 22.953 3.08 1 98.38 3 ARG B C 1
ATOM 1224 O O . ARG B 1 3 ? -0.784 23.047 4.277 1 98.38 3 ARG B O 1
ATOM 1231 N N . HIS B 1 4 ? -0.97 21.953 2.289 1 98.75 4 HIS B N 1
ATOM 1232 C CA . HIS B 1 4 ? -1.872 20.922 2.797 1 98.75 4 HIS B CA 1
ATOM 1233 C C . HIS B 1 4 ? -1.146 19.594 2.984 1 98.75 4 HIS B C 1
ATOM 1235 O O . HIS B 1 4 ? -0.333 19.203 2.145 1 98.75 4 HIS B O 1
ATOM 1241 N N . TRP B 1 5 ? -1.366 18.984 4.125 1 98.81 5 TRP B N 1
ATOM 1242 C CA . TRP B 1 5 ? -0.933 17.625 4.398 1 98.81 5 TRP B CA 1
ATOM 1243 C C . TRP B 1 5 ? -2.129 16.688 4.512 1 98.81 5 TRP B C 1
ATOM 1245 O O . TRP B 1 5 ? -2.99 16.859 5.375 1 98.81 5 TRP B O 1
ATOM 1255 N N . VAL B 1 6 ? -2.244 15.727 3.592 1 98.88 6 VAL B N 1
ATOM 1256 C CA . VAL B 1 6 ? -3.361 14.789 3.566 1 98.88 6 VAL B CA 1
ATOM 1257 C C . VAL B 1 6 ? -2.869 13.383 3.93 1 98.88 6 VAL B C 1
ATOM 1259 O O . VAL B 1 6 ? -1.945 12.867 3.301 1 98.88 6 VAL B O 1
ATOM 1262 N N . THR B 1 7 ? -3.463 12.836 4.961 1 98.69 7 THR B N 1
ATOM 1263 C CA . THR B 1 7 ? -3.018 11.547 5.469 1 98.69 7 THR B CA 1
ATOM 1264 C C . THR B 1 7 ? -4.207 10.711 5.945 1 98.69 7 THR B C 1
ATOM 1266 O O . THR B 1 7 ? -5.359 11.055 5.668 1 98.69 7 THR B O 1
ATOM 1269 N N . CYS B 1 8 ? -3.949 9.492 6.453 1 97.88 8 CYS B N 1
ATOM 1270 C CA . CYS B 1 8 ? -5.023 8.664 6.988 1 97.88 8 CYS B CA 1
ATOM 1271 C C . CYS B 1 8 ? -4.605 8.016 8.305 1 97.88 8 CYS B C 1
ATOM 1273 O O . CYS B 1 8 ? -3.441 8.094 8.695 1 97.88 8 CYS B O 1
ATOM 1275 N N . GLY B 1 9 ? -5.637 7.469 8.945 1 97.38 9 GLY B N 1
ATOM 1276 C CA . GLY B 1 9 ? -5.402 6.859 10.242 1 97.38 9 GLY B CA 1
ATOM 1277 C C . GLY B 1 9 ? -4.789 5.473 10.148 1 97.38 9 GLY B C 1
ATOM 1278 O O . GLY B 1 9 ? -4.949 4.785 9.141 1 97.38 9 GLY B O 1
ATOM 1279 N N . THR B 1 10 ? -4.07 5.062 11.172 1 96.5 10 THR B N 1
ATOM 1280 C CA . THR B 1 10 ? -3.566 3.719 11.43 1 96.5 10 THR B CA 1
ATOM 1281 C C . THR B 1 10 ? -3.547 3.426 12.93 1 96.5 10 THR B C 1
ATOM 1283 O O . THR B 1 10 ? -3.619 4.344 13.742 1 96.5 10 THR B O 1
ATOM 1286 N N . PRO B 1 11 ? -3.459 2.156 13.312 1 93.38 11 PRO B N 1
ATOM 1287 C CA . PRO B 1 11 ? -3.645 1.827 14.727 1 93.38 11 PRO B CA 1
ATOM 1288 C C . PRO B 1 11 ? -2.412 2.137 15.57 1 93.38 11 PRO B C 1
ATOM 1290 O O . PRO B 1 11 ? -2.131 1.429 16.547 1 93.38 11 PRO B O 1
ATOM 1293 N N . THR B 1 12 ? -1.523 3.014 15.219 1 93.38 12 THR B N 1
ATOM 1294 C CA . THR B 1 12 ? -0.397 3.451 16.031 1 93.38 12 THR B CA 1
ATOM 1295 C C . THR B 1 12 ? -0.128 4.938 15.836 1 93.38 12 THR B C 1
ATOM 1297 O O . THR B 1 12 ? -0.131 5.43 14.703 1 93.38 12 THR B O 1
ATOM 1300 N N . THR B 1 13 ? 0.104 5.605 16.938 1 94.44 13 THR B N 1
ATOM 1301 C CA . THR B 1 13 ? 0.354 7.039 16.891 1 94.44 13 THR B CA 1
ATOM 1302 C C . THR B 1 13 ? 1.635 7.344 16.125 1 94.44 13 THR B C 1
ATOM 1304 O O . THR B 1 13 ? 1.644 8.195 15.234 1 94.44 13 THR B O 1
ATOM 1307 N N . PRO B 1 14 ? 2.775 6.625 16.312 1 94.75 14 PRO B N 1
ATOM 1308 C CA . PRO B 1 14 ? 3.979 6.879 15.508 1 94.75 14 PRO B CA 1
ATOM 1309 C C . PRO B 1 14 ? 3.74 6.699 14.016 1 94.75 14 PRO B C 1
ATOM 1311 O O . PRO B 1 14 ? 4.324 7.422 13.203 1 94.75 14 PRO B O 1
ATOM 1314 N N . GLY B 1 15 ? 2.84 5.793 13.695 1 95.5 15 GLY B N 1
ATOM 1315 C CA . GLY B 1 15 ? 2.541 5.543 12.289 1 95.5 15 GLY B CA 1
ATOM 1316 C C . GLY B 1 15 ? 1.899 6.727 11.594 1 95.5 15 GLY B C 1
ATOM 1317 O O . GLY B 1 15 ? 2.104 6.934 10.398 1 95.5 15 GLY B O 1
ATOM 1318 N N . ILE B 1 16 ? 1.174 7.465 12.367 1 97.5 16 ILE B N 1
ATOM 1319 C CA . ILE B 1 16 ? 0.498 8.633 11.82 1 97.5 16 ILE B CA 1
ATOM 1320 C C . ILE B 1 16 ? 1.437 9.836 11.859 1 97.5 16 ILE B C 1
ATOM 1322 O O . ILE B 1 16 ? 1.5 10.617 10.898 1 97.5 16 ILE B O 1
ATOM 1326 N N . LEU B 1 17 ? 2.273 9.938 12.867 1 97.5 17 LEU B N 1
ATOM 1327 C CA . LEU B 1 17 ? 2.998 11.164 13.172 1 97.5 17 LEU B CA 1
ATOM 1328 C C . LEU B 1 17 ? 4.359 11.18 12.484 1 97.5 17 LEU B C 1
ATOM 1330 O O . LEU B 1 17 ? 4.836 12.242 12.07 1 97.5 17 LEU B O 1
ATOM 1334 N N . ASN B 1 18 ? 5.008 10.031 12.336 1 97.12 18 ASN B N 1
ATOM 1335 C CA . ASN B 1 18 ? 6.391 9.969 11.875 1 97.12 18 ASN B CA 1
ATOM 1336 C C . ASN B 1 18 ? 6.539 10.578 10.484 1 97.12 18 ASN B C 1
ATOM 1338 O O . ASN B 1 18 ? 7.445 11.383 10.242 1 97.12 18 ASN B O 1
ATOM 1342 N N . PRO B 1 19 ? 5.621 10.25 9.57 1 97.81 19 PRO B N 1
ATOM 1343 C CA . PRO B 1 19 ? 5.766 10.891 8.258 1 97.81 19 PRO B CA 1
ATOM 1344 C C . PRO B 1 19 ? 5.633 12.406 8.328 1 97.81 19 PRO B C 1
ATOM 1346 O O . PRO B 1 19 ? 6.348 13.125 7.621 1 97.81 19 PRO B O 1
ATOM 1349 N N . LEU B 1 20 ? 4.758 12.891 9.18 1 98.56 20 LEU B N 1
ATOM 1350 C CA . LEU B 1 20 ? 4.578 14.336 9.32 1 98.56 20 LEU B CA 1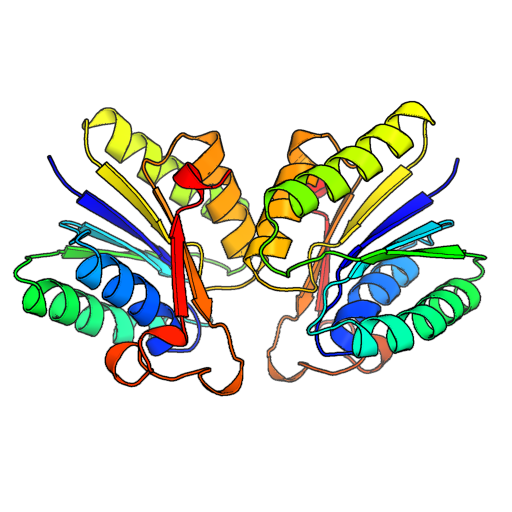
ATOM 1351 C C . LEU B 1 20 ? 5.82 14.977 9.922 1 98.56 20 LEU B C 1
ATOM 1353 O O . LEU B 1 20 ? 6.281 16.016 9.438 1 98.56 20 LEU B O 1
ATOM 1357 N N . ILE B 1 21 ? 6.359 14.359 10.969 1 97.81 21 ILE B N 1
ATOM 1358 C CA . ILE B 1 21 ? 7.566 14.875 11.594 1 97.81 21 ILE B CA 1
ATOM 1359 C C . ILE B 1 21 ? 8.703 14.93 10.578 1 97.81 21 ILE B C 1
ATOM 1361 O O . ILE B 1 21 ? 9.406 15.938 10.469 1 97.81 21 ILE B O 1
ATOM 1365 N N . ALA B 1 22 ? 8.852 13.875 9.844 1 97.31 22 ALA B N 1
ATOM 1366 C CA . ALA B 1 22 ? 9.891 13.812 8.82 1 97.31 22 ALA B CA 1
ATOM 1367 C C . ALA B 1 22 ? 9.703 14.914 7.781 1 97.31 22 ALA B C 1
ATOM 1369 O O . ALA B 1 22 ? 10.672 15.531 7.34 1 97.31 22 ALA B O 1
ATOM 1370 N N . ALA B 1 23 ? 8.43 15.164 7.359 1 98.06 23 ALA B N 1
ATOM 1371 C CA . ALA B 1 23 ? 8.133 16.203 6.387 1 98.06 23 ALA B CA 1
ATOM 1372 C C . ALA B 1 23 ? 8.484 17.594 6.941 1 98.06 23 ALA B C 1
ATOM 1374 O O . ALA B 1 23 ? 9.117 18.391 6.254 1 98.06 23 ALA B O 1
ATOM 1375 N N . CYS B 1 24 ? 8.141 17.828 8.188 1 97.94 24 CYS B N 1
ATOM 1376 C CA . CYS B 1 24 ? 8.469 19.094 8.828 1 97.94 24 CYS B CA 1
ATOM 1377 C C . CYS B 1 24 ? 9.984 19.281 8.922 1 97.94 24 CYS B C 1
ATOM 1379 O O . CYS B 1 24 ? 10.5 20.359 8.625 1 97.94 24 CYS B O 1
ATOM 1381 N N . ASP B 1 25 ? 10.617 18.219 9.32 1 96.19 25 ASP B N 1
ATOM 1382 C CA . ASP B 1 25 ? 12.078 18.234 9.422 1 96.19 25 ASP B CA 1
ATOM 1383 C C . ASP B 1 25 ? 12.719 18.562 8.078 1 96.19 25 ASP B C 1
ATOM 1385 O O . ASP B 1 25 ? 13.781 19.172 8.023 1 96.19 25 ASP B O 1
ATOM 1389 N N . GLY B 1 26 ? 12.055 18.125 7.059 1 95.62 26 GLY B N 1
ATOM 1390 C CA . GLY B 1 26 ? 12.539 18.359 5.711 1 95.62 26 GLY B CA 1
ATOM 1391 C C . GLY B 1 26 ? 12.086 19.703 5.137 1 95.62 26 GLY B C 1
ATOM 1392 O O . GLY B 1 26 ? 12.43 20.031 4 1 95.62 26 GLY B O 1
ATOM 1393 N N . GLY B 1 27 ? 11.258 20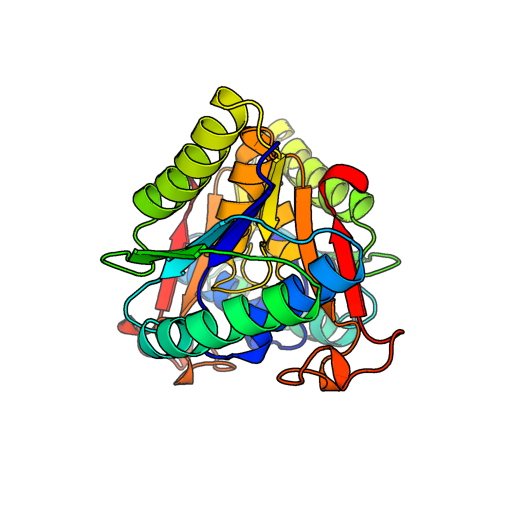.438 5.859 1 96.75 27 GLY B N 1
ATOM 1394 C CA . GLY B 1 27 ? 10.922 21.797 5.445 1 96.75 27 GLY B CA 1
ATOM 1395 C C . GLY B 1 27 ? 9.469 21.938 5.012 1 96.75 27 GLY B C 1
ATOM 1396 O O . GLY B 1 27 ? 9.016 23.031 4.695 1 96.75 27 GLY B O 1
ATOM 1397 N N . TYR B 1 28 ? 8.75 20.844 4.922 1 98.31 28 TYR B N 1
ATOM 1398 C CA . TYR B 1 28 ? 7.332 20.922 4.609 1 98.31 28 TYR B CA 1
ATOM 1399 C C . TYR B 1 28 ? 6.5 21.047 5.879 1 98.31 28 TYR B C 1
ATOM 1401 O O . TYR B 1 28 ? 6.07 20.031 6.445 1 98.31 28 TYR B O 1
ATOM 1409 N N . VAL B 1 29 ? 6.246 22.25 6.242 1 98.69 29 VAL B N 1
ATOM 1410 C CA . VAL B 1 29 ? 5.441 22.531 7.426 1 98.69 29 VAL B CA 1
ATOM 1411 C C . VAL B 1 29 ? 4.023 22.906 7.012 1 98.69 29 VAL B C 1
ATOM 1413 O O . VAL B 1 29 ? 3.793 24.016 6.52 1 98.69 29 VAL B O 1
ATOM 1416 N N . PRO B 1 30 ? 3.025 22.078 7.223 1 98.62 30 PRO B N 1
ATOM 1417 C CA . PRO B 1 30 ? 1.691 22.312 6.668 1 98.62 30 PRO B CA 1
ATOM 1418 C C . PRO B 1 30 ? 0.915 23.375 7.434 1 98.62 30 PRO B C 1
ATOM 1420 O O . PRO B 1 30 ? 1.046 23.484 8.656 1 98.62 30 PRO B O 1
ATOM 1423 N N . ASP B 1 31 ? 0.113 24.094 6.711 1 98.5 31 ASP B N 1
ATOM 1424 C CA . ASP B 1 31 ? -0.843 25.031 7.273 1 98.5 31 ASP B CA 1
ATOM 1425 C C . ASP B 1 31 ? -2.17 24.344 7.594 1 98.5 31 ASP B C 1
ATOM 1427 O O . ASP B 1 31 ? -2.904 24.797 8.484 1 98.5 31 ASP B O 1
ATOM 1431 N N . GLU B 1 32 ? -2.5 23.297 6.867 1 98.44 32 GLU B N 1
ATOM 1432 C CA . GLU B 1 32 ? -3.707 22.5 7.051 1 98.44 32 GLU B CA 1
ATOM 1433 C C . GLU B 1 32 ? -3.4 21 6.973 1 98.44 32 GLU B C 1
ATOM 1435 O O . GLU B 1 32 ? -2.619 20.578 6.125 1 98.44 32 GLU B O 1
ATOM 1440 N N . VAL B 1 33 ? -3.955 20.297 7.914 1 98.69 33 VAL B N 1
ATOM 1441 C CA . VAL B 1 33 ? -3.799 18.844 7.941 1 98.69 33 VAL B CA 1
ATOM 1442 C C . VAL B 1 33 ? -5.164 18.188 7.793 1 98.69 33 VAL B C 1
ATOM 1444 O O . VAL B 1 33 ? -6.137 18.594 8.43 1 98.69 33 VAL B O 1
ATOM 1447 N N . HIS B 1 34 ? -5.23 17.234 6.879 1 98.75 34 HIS B N 1
ATOM 1448 C CA . HIS B 1 34 ? -6.43 16.438 6.637 1 98.75 34 HIS B CA 1
ATOM 1449 C C . HIS B 1 34 ? -6.184 14.961 6.934 1 98.75 34 HIS B C 1
ATOM 1451 O O . HIS B 1 34 ? -5.25 14.367 6.395 1 98.75 34 HIS B O 1
ATOM 1457 N N . VAL B 1 35 ? -7.023 14.398 7.77 1 98.75 35 VAL B N 1
ATOM 1458 C CA . VAL B 1 35 ? -6.828 13.008 8.164 1 98.75 35 VAL B CA 1
ATOM 1459 C C . VAL B 1 35 ? -8.07 12.195 7.82 1 98.75 35 VAL B C 1
ATOM 1461 O O . VAL B 1 35 ? -9.188 12.555 8.211 1 98.75 35 VAL B O 1
ATOM 1464 N N . LEU B 1 36 ? -7.887 11.18 7.027 1 98.75 36 LEU B N 1
ATOM 1465 C CA . LEU B 1 36 ? -8.945 10.211 6.781 1 98.75 36 LEU B CA 1
ATOM 1466 C C . LEU B 1 36 ? -9.039 9.203 7.918 1 98.75 36 LEU B C 1
ATOM 1468 O O . LEU B 1 36 ? -8.047 8.555 8.266 1 98.75 36 LEU B O 1
ATOM 1472 N N . SER B 1 37 ? -10.188 9.094 8.523 1 98.38 37 SER B N 1
ATOM 1473 C CA . SER B 1 37 ? -10.422 8.172 9.633 1 98.38 37 SER B CA 1
ATOM 1474 C C . SER B 1 37 ? -11.492 7.152 9.281 1 98.38 37 SER B C 1
ATOM 1476 O O . SER B 1 37 ? -12.211 7.312 8.297 1 98.38 37 SER B O 1
ATOM 1478 N N . ASN B 1 38 ? -11.469 6.039 9.961 1 97 38 ASN B N 1
ATOM 1479 C CA . ASN B 1 38 ? -12.461 4.973 9.875 1 97 38 ASN B CA 1
ATOM 1480 C C . ASN B 1 38 ? -12.68 4.305 11.227 1 97 38 ASN B C 1
ATOM 1482 O O . ASN B 1 38 ? -11.883 4.477 12.148 1 97 38 ASN B O 1
ATOM 1486 N N . PRO B 1 39 ? -13.703 3.531 11.375 1 95 39 PRO B N 1
ATOM 1487 C CA . PRO B 1 39 ? -14.133 3.084 12.703 1 95 39 PRO B CA 1
ATOM 1488 C C . PRO B 1 39 ? -13.031 2.348 13.461 1 95 39 PRO B C 1
ATOM 1490 O O . PRO B 1 39 ? -12.766 2.656 14.625 1 95 39 PRO B O 1
ATOM 1493 N N . PRO B 1 40 ? -12.211 1.481 12.883 1 93.88 40 PRO B N 1
ATOM 1494 C CA . PRO B 1 40 ? -11.219 0.723 13.648 1 93.88 40 PRO B CA 1
ATOM 1495 C C . PRO B 1 40 ? -10.094 1.601 14.18 1 93.88 40 PRO B C 1
ATOM 1497 O O . PRO B 1 40 ? -9.391 1.208 15.117 1 93.88 40 PRO B O 1
ATOM 1500 N N . VAL B 1 41 ? -9.898 2.77 13.609 1 96 41 VAL B N 1
ATOM 1501 C CA . VAL B 1 41 ? -8.727 3.545 14.008 1 96 41 VAL B CA 1
ATOM 1502 C C . VAL B 1 41 ? -9.164 4.914 14.523 1 96 41 VAL B C 1
ATOM 1504 O O . VAL B 1 41 ? -8.344 5.82 14.672 1 96 41 VAL B O 1
ATOM 1507 N N . ALA B 1 42 ? -10.438 5.121 14.766 1 96.62 42 ALA B N 1
ATOM 1508 C CA . ALA B 1 42 ? -10.984 6.426 15.133 1 96.62 42 ALA B CA 1
ATOM 1509 C C . ALA B 1 42 ? -10.328 6.961 16.406 1 96.62 42 ALA B C 1
ATOM 1511 O O . ALA B 1 42 ? -9.961 8.133 16.469 1 96.62 42 ALA B O 1
ATOM 1512 N N . ASP B 1 43 ? -10.156 6.105 17.391 1 96.25 43 ASP B N 1
ATOM 1513 C CA . ASP B 1 43 ? -9.539 6.52 18.656 1 96.25 43 ASP B CA 1
ATOM 1514 C C . ASP B 1 43 ? -8.078 6.914 18.453 1 96.25 43 ASP B C 1
ATOM 1516 O O . ASP B 1 43 ? -7.605 7.887 19.047 1 96.25 43 ASP B O 1
ATOM 1520 N N . ASP B 1 44 ? -7.344 6.148 17.672 1 96.12 44 ASP B N 1
ATOM 1521 C CA . ASP B 1 44 ? -5.945 6.445 17.375 1 96.12 44 ASP B CA 1
ATOM 1522 C C . ASP B 1 44 ? -5.809 7.789 16.656 1 96.12 44 ASP B C 1
ATOM 1524 O O . ASP B 1 44 ? -4.895 8.562 16.938 1 96.12 44 ASP B O 1
ATOM 1528 N N . VAL B 1 45 ? -6.73 8.047 15.75 1 97.81 45 VAL B N 1
ATOM 1529 C CA . VAL B 1 45 ? -6.727 9.297 15 1 97.81 45 VAL B CA 1
ATOM 1530 C C . VAL B 1 45 ? -6.992 10.469 15.945 1 97.81 45 VAL B C 1
ATOM 1532 O O . VAL B 1 45 ? -6.316 11.5 15.867 1 97.81 45 VAL B O 1
ATOM 1535 N N . GLU B 1 46 ? -7.934 10.312 16.812 1 96.06 46 GLU B N 1
ATOM 1536 C CA . GLU B 1 46 ? -8.242 11.367 17.766 1 96.06 46 GLU B CA 1
ATOM 1537 C C . GLU B 1 46 ? -7.02 11.734 18.609 1 96.06 46 GLU B C 1
ATOM 1539 O O . GLU B 1 46 ? -6.727 12.914 18.797 1 96.06 46 GLU B O 1
ATOM 1544 N N . GLU B 1 47 ? -6.348 10.742 19.016 1 95.44 47 GLU B N 1
ATOM 1545 C CA . GLU B 1 47 ? -5.129 10.969 19.781 1 95.44 47 GLU B CA 1
ATOM 1546 C C . GLU B 1 47 ? -4.055 11.641 18.938 1 95.44 47 GLU B C 1
ATOM 1548 O O . GLU B 1 47 ? -3.365 12.547 19.406 1 95.44 47 GLU B O 1
ATOM 1553 N N . ALA B 1 48 ? -3.924 11.242 17.734 1 96.94 48 ALA B N 1
ATOM 1554 C CA . ALA B 1 48 ? -2.865 11.727 16.844 1 96.94 48 ALA B CA 1
ATOM 1555 C C . ALA B 1 48 ? -3.094 13.188 16.469 1 96.94 48 ALA B C 1
ATOM 1557 O O . ALA B 1 48 ? -2.139 13.938 16.266 1 96.94 48 ALA B O 1
ATOM 1558 N N . VAL B 1 49 ? -4.371 13.586 16.375 1 97.06 49 VAL B N 1
ATOM 1559 C CA . VAL B 1 49 ? -4.727 14.922 15.898 1 97.06 49 VAL B CA 1
ATOM 1560 C C . VAL B 1 49 ? -4.082 15.977 16.797 1 97.06 49 VAL B C 1
ATOM 1562 O O . VAL B 1 49 ? -3.451 16.922 16.297 1 97.06 49 VAL B O 1
ATOM 1565 N N . THR B 1 50 ? -4.18 15.82 18.062 1 95.06 50 THR B N 1
ATOM 1566 C CA . THR B 1 50 ? -3.586 16.766 19 1 95.06 50 THR B CA 1
ATOM 1567 C C . THR B 1 50 ? -2.07 16.812 18.828 1 95.06 50 THR B C 1
ATOM 1569 O O . THR B 1 50 ? -1.479 17.891 18.797 1 95.06 50 THR B O 1
ATOM 1572 N N . LEU B 1 51 ? -1.457 15.719 18.688 1 97 51 LEU B N 1
ATOM 1573 C CA . LEU B 1 51 ? -0.007 15.602 18.578 1 97 51 LEU B CA 1
ATOM 1574 C C . LEU B 1 51 ? 0.474 16.156 17.234 1 97 51 LEU B C 1
ATOM 1576 O O . LEU B 1 51 ? 1.575 16.703 17.156 1 97 51 LEU B O 1
ATOM 1580 N N . MET B 1 52 ? -0.364 16.031 16.172 1 98.25 52 MET B N 1
ATOM 1581 C CA . MET B 1 52 ? -0.011 16.594 14.875 1 98.25 52 MET B CA 1
ATOM 1582 C C . MET B 1 52 ? 0.082 18.125 14.938 1 98.25 52 MET B C 1
ATOM 1584 O O . MET B 1 52 ? 1.027 18.703 14.422 1 98.25 52 MET B O 1
ATOM 1588 N N . GLU B 1 53 ? -0.866 18.719 15.609 1 98.06 53 GLU B N 1
ATOM 1589 C CA . GLU B 1 53 ? -0.872 20.172 15.75 1 98.06 53 GLU B CA 1
ATOM 1590 C C . GLU B 1 53 ? 0.304 20.656 16.609 1 98.06 53 GLU B C 1
ATOM 1592 O O . GLU B 1 53 ? 0.952 21.641 16.266 1 98.06 53 GLU B O 1
ATOM 1597 N N . GLU B 1 54 ? 0.594 19.875 17.625 1 97.56 54 GLU B N 1
ATOM 1598 C CA . GLU B 1 54 ? 1.751 20.188 18.453 1 97.56 54 GLU B CA 1
ATOM 1599 C C . GLU B 1 54 ? 3.051 20.047 17.672 1 97.56 54 GLU B C 1
ATOM 1601 O O . GLU B 1 54 ? 3.979 20.844 17.844 1 97.56 54 GLU B O 1
ATOM 1606 N N . THR B 1 55 ? 3.15 19.016 16.859 1 97.75 55 THR B N 1
ATOM 1607 C CA . THR B 1 55 ? 4.32 18.781 16.031 1 97.75 55 THR B CA 1
ATOM 1608 C C . THR B 1 55 ? 4.551 19.969 15.094 1 97.75 55 THR B C 1
ATOM 1610 O O . THR B 1 55 ? 5.656 20.516 15.031 1 97.75 55 THR B O 1
ATOM 1613 N N . VAL B 1 56 ? 3.494 20.391 14.391 1 98.25 56 VAL B N 1
ATOM 1614 C CA . VAL B 1 56 ? 3.605 21.516 13.461 1 98.25 56 VAL B CA 1
ATOM 1615 C C . VAL B 1 56 ? 4.012 22.781 14.203 1 98.25 56 VAL B C 1
ATOM 1617 O O . VAL B 1 56 ? 4.859 23.547 13.734 1 98.25 56 VAL B O 1
ATOM 1620 N N . ALA B 1 57 ? 3.449 22.984 15.414 1 98.12 57 ALA B N 1
ATOM 1621 C CA . ALA B 1 57 ? 3.785 24.156 16.234 1 98.12 57 ALA B CA 1
ATOM 1622 C C . ALA B 1 57 ? 5.262 24.141 16.609 1 98.12 57 ALA B C 1
ATOM 1624 O O . ALA B 1 57 ? 5.914 25.188 16.609 1 98.12 57 ALA B O 1
ATOM 1625 N N . ALA B 1 58 ? 5.773 22.984 16.906 1 97.31 58 ALA B N 1
ATOM 1626 C CA . ALA B 1 58 ? 7.176 22.844 17.297 1 97.31 58 ALA B CA 1
ATOM 1627 C C . ALA B 1 58 ? 8.109 23.234 16.156 1 97.31 58 ALA B C 1
ATOM 1629 O O . ALA B 1 58 ? 9.258 23.609 16.391 1 97.31 58 ALA B O 1
ATOM 1630 N N . TYR B 1 59 ? 7.609 23.188 14.961 1 97.56 59 TYR B N 1
ATOM 1631 C CA . TYR B 1 59 ? 8.406 23.562 13.805 1 97.56 59 TYR B CA 1
ATOM 1632 C C . TYR B 1 59 ? 8.062 24.984 13.352 1 97.56 59 TYR B C 1
ATOM 1634 O O . TYR B 1 59 ? 8.438 25.391 12.25 1 97.56 59 TYR B O 1
ATOM 1642 N N . GLY B 1 60 ? 7.285 25.672 14.172 1 96.94 60 GLY B N 1
ATOM 1643 C CA . GLY B 1 60 ? 7.031 27.078 13.945 1 96.94 60 GLY B CA 1
ATOM 1644 C C . GLY B 1 60 ? 5.766 27.344 13.141 1 96.94 60 GLY B C 1
ATOM 1645 O O . GLY B 1 60 ? 5.539 28.469 12.68 1 96.94 60 GLY B O 1
ATOM 1646 N N . GLY B 1 61 ? 5 26.281 12.938 1 97.06 61 GLY B N 1
ATOM 1647 C CA . GLY B 1 61 ? 3.77 26.438 12.18 1 97.06 61 GLY B CA 1
ATOM 1648 C C . GLY B 1 61 ? 2.541 26.578 13.055 1 97.06 61 GLY B C 1
ATOM 1649 O O . GLY B 1 61 ? 2.643 26.547 14.281 1 97.06 61 GLY B O 1
ATOM 1650 N N . ASP B 1 62 ? 1.474 26.906 12.43 1 95.94 62 ASP B N 1
ATOM 1651 C CA . ASP B 1 62 ? 0.126 26.953 12.984 1 95.94 62 ASP B CA 1
ATOM 1652 C C . ASP B 1 62 ? -0.875 26.266 12.062 1 95.94 62 ASP B C 1
ATOM 1654 O O . ASP B 1 62 ? -1.146 26.75 10.961 1 95.94 62 ASP B O 1
ATOM 1658 N N . THR B 1 63 ? -1.311 25.047 12.578 1 96.94 63 THR B N 1
ATOM 1659 C CA . THR B 1 63 ? -2.125 24.266 11.656 1 96.94 63 THR B CA 1
ATOM 1660 C C . THR B 1 63 ? -3.48 23.938 12.281 1 96.94 63 THR B C 1
ATOM 1662 O O . THR B 1 63 ? -3.619 23.922 13.508 1 96.94 63 THR B O 1
ATOM 1665 N N . GLU B 1 64 ? -4.41 23.828 11.414 1 93.81 64 GLU B N 1
ATOM 1666 C CA . GLU B 1 64 ? -5.699 23.234 11.75 1 93.81 64 GLU B CA 1
ATOM 1667 C C . GLU B 1 64 ? -5.832 21.844 11.148 1 93.81 64 GLU B C 1
ATOM 1669 O O . GLU B 1 64 ? -5.418 21.609 10.008 1 93.81 64 GLU B O 1
ATOM 1674 N N . THR B 1 65 ? -6.395 20.922 11.961 1 97.38 65 THR B N 1
ATOM 1675 C CA . THR B 1 65 ? -6.559 19.547 11.484 1 97.38 65 THR B CA 1
ATOM 1676 C C . THR B 1 65 ? -8.031 19.219 11.281 1 97.38 65 THR B C 1
ATOM 1678 O O . THR B 1 65 ? -8.867 19.5 12.148 1 97.38 65 THR B O 1
ATOM 1681 N N . ASP B 1 66 ? -8.344 18.781 10.141 1 97.44 66 ASP B N 1
ATOM 1682 C CA . ASP B 1 66 ? -9.688 18.297 9.828 1 97.44 66 ASP B CA 1
ATOM 1683 C C . ASP B 1 66 ? -9.695 16.781 9.656 1 97.44 66 ASP B C 1
ATOM 1685 O O . ASP B 1 66 ? -8.805 16.219 9.008 1 97.44 66 ASP B O 1
ATOM 1689 N N . VAL B 1 67 ? -10.695 16.125 10.289 1 98.31 67 VAL B N 1
ATOM 1690 C CA . VAL B 1 67 ? -10.812 14.68 10.211 1 98.31 67 VAL B CA 1
ATOM 1691 C C . VAL B 1 67 ? -12.039 14.305 9.383 1 98.31 67 VAL B C 1
ATOM 1693 O O . VAL B 1 67 ? -13.141 14.789 9.641 1 98.31 67 VAL B O 1
ATOM 1696 N N . HIS B 1 68 ? -11.805 13.539 8.367 1 98.25 68 HIS B N 1
ATOM 1697 C CA . HIS B 1 68 ? -12.883 12.969 7.566 1 98.25 68 HIS B CA 1
ATOM 1698 C C . HIS B 1 68 ? -13.141 11.516 7.949 1 98.25 68 HIS B C 1
ATOM 1700 O O . HIS B 1 68 ? -12.258 10.664 7.832 1 98.25 68 HIS B O 1
ATOM 1706 N N . GLU B 1 69 ? -14.344 11.203 8.312 1 97.5 69 GLU B N 1
ATOM 1707 C CA . GLU B 1 69 ? -14.648 9.867 8.805 1 97.5 69 GLU B CA 1
ATOM 1708 C C . GLU B 1 69 ? -15.367 9.039 7.746 1 97.5 69 GLU B C 1
ATOM 1710 O O . GLU B 1 69 ? -16.391 9.469 7.199 1 97.5 69 GLU B O 1
ATOM 1715 N N . LEU B 1 70 ? -14.82 7.867 7.508 1 97.69 70 LEU B N 1
ATOM 1716 C CA . LEU B 1 70 ? -15.492 6.898 6.648 1 97.69 70 LEU B CA 1
ATOM 1717 C C . LEU B 1 70 ? -16.5 6.078 7.445 1 97.69 70 LEU B C 1
ATOM 1719 O O . LEU B 1 70 ? -16.312 5.832 8.641 1 97.69 70 LEU B O 1
ATOM 1723 N N . VAL B 1 71 ? -17.531 5.637 6.727 1 95.31 71 VAL B N 1
ATOM 1724 C CA . VAL B 1 71 ? -18.516 4.758 7.34 1 95.31 71 VAL B CA 1
ATOM 1725 C C . VAL B 1 71 ? -17.922 3.367 7.543 1 95.31 71 VAL B C 1
ATOM 1727 O O . VAL B 1 71 ? -18.203 2.699 8.539 1 95.31 71 VAL B O 1
ATOM 1730 N N . SER B 1 72 ? -17.125 2.975 6.617 1 95.19 72 SER B N 1
ATOM 1731 C CA . SER B 1 72 ? -16.438 1.687 6.633 1 95.19 72 SER B CA 1
ATOM 1732 C C . SER B 1 72 ? -15.023 1.811 6.09 1 95.19 72 SER B C 1
ATOM 1734 O O . SER B 1 72 ? -14.766 2.611 5.191 1 95.19 72 SER B O 1
ATOM 1736 N N . GLU B 1 73 ? -14.188 0.978 6.605 1 94.19 73 GLU B N 1
ATOM 1737 C CA . GLU B 1 73 ? -12.797 1.049 6.16 1 94.19 73 GLU B CA 1
ATOM 1738 C C . GLU B 1 73 ? -12.672 0.687 4.684 1 94.19 73 GLU B C 1
ATOM 1740 O O . GLU B 1 73 ? -11.719 1.097 4.02 1 94.19 73 GLU B O 1
ATOM 1745 N N . THR B 1 74 ? -13.664 -0.056 4.16 1 94.06 74 THR B N 1
ATOM 1746 C CA . THR B 1 74 ? -13.547 -0.518 2.781 1 94.06 74 THR B CA 1
ATOM 1747 C C . THR B 1 74 ? -14.484 0.263 1.868 1 94.06 74 THR B C 1
ATOM 1749 O O . THR B 1 74 ? -14.953 -0.261 0.855 1 94.06 74 THR B O 1
ATOM 1752 N N . ASP B 1 75 ? -14.922 1.401 2.307 1 95.12 75 ASP B N 1
ATOM 1753 C CA . ASP B 1 75 ? -15.648 2.291 1.405 1 95.12 75 ASP B CA 1
ATOM 1754 C C . ASP B 1 75 ? -14.719 2.904 0.366 1 95.12 75 ASP B C 1
ATOM 1756 O O . ASP B 1 75 ? -14.367 4.082 0.456 1 95.12 75 ASP B O 1
ATOM 1760 N N . PHE B 1 76 ? -14.367 2.096 -0.64 1 95.31 76 PHE B N 1
ATOM 1761 C CA . PHE B 1 76 ? -13.312 2.404 -1.601 1 95.31 76 PHE B CA 1
ATOM 1762 C C . PHE B 1 76 ? -13.648 3.674 -2.377 1 95.31 76 PHE B C 1
ATOM 1764 O O . PHE B 1 76 ? -12.773 4.516 -2.6 1 95.31 76 PHE B O 1
ATOM 1771 N N . GLU B 1 77 ? -14.883 3.789 -2.781 1 94.31 77 GLU B N 1
ATOM 1772 C CA . GLU B 1 77 ? -15.297 4.965 -3.541 1 94.31 77 GLU B CA 1
ATOM 1773 C C . GLU B 1 77 ? -15.102 6.242 -2.73 1 94.31 77 GLU B C 1
ATOM 1775 O O . GLU B 1 77 ? -14.609 7.246 -3.254 1 94.31 77 GLU B O 1
ATOM 1780 N N . SER B 1 78 ? -15.461 6.18 -1.482 1 96.62 78 SER B N 1
ATOM 1781 C CA . SER B 1 78 ? -15.32 7.348 -0.618 1 96.62 78 SER B CA 1
ATOM 1782 C C . SER B 1 78 ? -13.852 7.691 -0.389 1 96.62 78 SER B C 1
ATOM 1784 O O . SER B 1 78 ? -13.5 8.867 -0.239 1 96.62 78 SER B O 1
ATOM 1786 N N . ILE B 1 79 ? -13 6.68 -0.333 1 97.5 79 ILE B N 1
ATOM 1787 C CA . ILE B 1 79 ? -11.57 6.91 -0.16 1 97.5 79 ILE B CA 1
ATOM 1788 C C . ILE B 1 79 ? -11.023 7.652 -1.374 1 97.5 79 ILE B C 1
ATOM 1790 O O . ILE B 1 79 ? -10.32 8.656 -1.229 1 97.5 79 ILE B O 1
ATOM 1794 N N . VAL B 1 80 ? -11.352 7.164 -2.535 1 96.19 80 VAL B N 1
ATOM 1795 C CA . VAL B 1 80 ? -10.891 7.805 -3.766 1 96.19 80 VAL B CA 1
ATOM 1796 C C . VAL B 1 80 ? -11.391 9.25 -3.809 1 96.19 80 VAL B C 1
ATOM 1798 O O . VAL B 1 80 ? -10.617 10.172 -4.094 1 96.19 80 VAL B O 1
ATOM 1801 N N . ASP B 1 81 ? -12.68 9.422 -3.492 1 96.88 81 ASP B N 1
ATOM 1802 C CA . ASP B 1 81 ? -13.297 10.742 -3.514 1 96.88 81 ASP B CA 1
ATOM 1803 C C . ASP B 1 81 ? -12.602 11.695 -2.547 1 96.88 81 ASP B C 1
ATOM 1805 O O . ASP B 1 81 ? -12.438 12.883 -2.842 1 96.88 81 ASP B O 1
ATOM 1809 N N . TYR B 1 82 ? -12.266 11.195 -1.429 1 98.12 82 TYR B N 1
ATOM 1810 C CA . TYR B 1 82 ? -11.594 11.992 -0.409 1 98.12 82 TYR B CA 1
ATOM 1811 C C . TYR B 1 82 ? -10.297 12.578 -0.946 1 98.12 82 TYR B C 1
ATOM 1813 O O . TYR B 1 82 ? -10.086 13.789 -0.893 1 98.12 82 TYR B O 1
ATOM 1821 N N . TYR B 1 83 ? -9.422 11.797 -1.501 1 98.38 83 TYR B N 1
ATOM 1822 C CA . TYR B 1 83 ? -8.125 12.266 -1.979 1 98.38 83 TYR B CA 1
ATOM 1823 C C . TYR B 1 83 ? -8.281 13.156 -3.207 1 98.38 83 TYR B C 1
ATOM 1825 O O . TYR B 1 83 ? -7.637 14.203 -3.312 1 98.38 83 TYR B O 1
ATOM 1833 N N . GLN B 1 84 ? -9.156 12.711 -4.086 1 98 84 GLN B N 1
ATOM 1834 C CA . GLN B 1 84 ? -9.406 13.516 -5.281 1 98 84 GLN B CA 1
ATOM 1835 C C . GLN B 1 84 ? -9.898 14.914 -4.914 1 98 84 GLN B C 1
ATOM 1837 O O . GLN B 1 84 ? -9.398 15.906 -5.441 1 98 84 GLN B O 1
ATOM 1842 N N . SER B 1 85 ? -10.844 14.945 -3.98 1 98.31 85 SER B N 1
ATOM 1843 C CA . SER B 1 85 ? -11.43 16.219 -3.588 1 98.31 85 SER B CA 1
ATOM 1844 C C . SER B 1 85 ? -10.398 17.125 -2.92 1 98.31 85 SER B C 1
ATOM 1846 O O . SER B 1 85 ? -10.367 18.328 -3.166 1 98.31 85 SER B O 1
ATOM 1848 N N . CYS B 1 86 ? -9.57 16.547 -2.082 1 98.56 86 CYS B N 1
ATOM 1849 C CA . CYS B 1 86 ? -8.516 17.328 -1.431 1 98.56 86 CYS B CA 1
ATOM 1850 C C . CYS B 1 86 ? -7.562 17.922 -2.459 1 98.56 86 CYS B C 1
ATOM 1852 O O . CYS B 1 86 ? -7.234 19.109 -2.389 1 98.56 86 CYS B O 1
ATOM 1854 N N . ILE B 1 87 ? -7.137 17.141 -3.418 1 98.62 87 ILE B N 1
ATOM 1855 C CA . ILE B 1 87 ? -6.148 17.562 -4.406 1 98.62 87 ILE B CA 1
ATOM 1856 C C . ILE B 1 87 ? -6.75 18.625 -5.32 1 98.62 87 ILE B C 1
ATOM 1858 O O . ILE B 1 87 ? -6.121 19.656 -5.586 1 98.62 87 ILE B O 1
ATOM 1862 N N . GLU B 1 88 ? -7.965 18.375 -5.727 1 98.38 88 GLU B N 1
ATOM 1863 C CA . GLU B 1 88 ? -8.633 19.312 -6.617 1 98.38 88 GLU B CA 1
ATOM 1864 C C . GLU B 1 88 ? -8.859 20.656 -5.926 1 98.38 88 GLU B C 1
ATOM 1866 O O . GLU B 1 88 ? -8.688 21.719 -6.539 1 98.38 88 GLU B O 1
ATOM 1871 N N . ALA B 1 89 ? -9.312 20.625 -4.676 1 98 89 ALA B N 1
ATOM 1872 C CA . ALA B 1 89 ? -9.539 21.859 -3.922 1 98 89 ALA B CA 1
ATOM 1873 C C . ALA B 1 89 ? -8.25 22.656 -3.787 1 98 89 ALA B C 1
ATOM 1875 O O . ALA B 1 89 ? -8.25 23.875 -3.984 1 98 89 ALA B O 1
ATOM 1876 N N . ALA B 1 90 ? -7.148 22 -3.482 1 98.06 90 ALA B N 1
ATOM 1877 C CA . ALA B 1 90 ? -5.859 22.672 -3.336 1 98.06 90 ALA B CA 1
ATOM 1878 C C . ALA B 1 90 ? -5.387 23.266 -4.664 1 98.06 90 ALA B C 1
ATOM 1880 O O . ALA B 1 90 ? -4.906 24.391 -4.719 1 98.06 90 ALA B O 1
ATOM 1881 N N . THR B 1 91 ? -5.52 22.453 -5.695 1 96.81 91 THR B N 1
ATOM 1882 C CA . THR B 1 91 ? -5.105 22.875 -7.027 1 96.81 91 THR B CA 1
ATOM 1883 C C . THR B 1 91 ? -5.891 24.109 -7.469 1 96.81 91 THR B C 1
ATOM 1885 O O . THR B 1 91 ? -5.312 25.062 -7.984 1 96.81 91 THR B O 1
ATOM 1888 N N . THR B 1 92 ? -7.148 24.078 -7.242 1 97.31 92 THR B N 1
ATOM 1889 C CA . THR B 1 92 ? -8.016 25.188 -7.625 1 97.31 92 THR B CA 1
ATOM 1890 C C . THR B 1 92 ? -7.633 26.453 -6.879 1 97.31 92 THR B C 1
ATOM 1892 O O . THR B 1 92 ? -7.664 27.547 -7.449 1 97.31 92 THR B O 1
ATOM 1895 N N . ALA B 1 93 ? -7.246 26.344 -5.645 1 97.81 93 ALA B N 1
ATOM 1896 C CA . ALA B 1 93 ? -6.906 27.484 -4.801 1 97.81 93 ALA B CA 1
ATOM 1897 C C . ALA B 1 93 ? -5.477 27.953 -5.062 1 97.81 93 ALA B C 1
ATOM 1899 O O . ALA B 1 93 ? -5.051 28.984 -4.551 1 97.81 93 ALA B O 1
ATOM 1900 N N . GLY B 1 94 ? -4.723 27.203 -5.898 1 97.69 94 GLY B N 1
ATOM 1901 C CA . GLY B 1 94 ? -3.318 27.5 -6.121 1 97.69 94 GLY B CA 1
ATOM 1902 C C . GLY B 1 94 ? -2.441 27.188 -4.926 1 97.69 94 GLY B C 1
ATOM 1903 O O . GLY B 1 94 ? -1.416 27.844 -4.711 1 97.69 94 GLY B O 1
ATOM 1904 N N . ASP B 1 95 ? -2.873 26.25 -4.078 1 98.44 95 ASP B N 1
ATOM 1905 C CA . ASP B 1 95 ? -2.156 25.828 -2.877 1 98.44 95 ASP B CA 1
ATOM 1906 C C . ASP B 1 95 ? -1.226 24.656 -3.176 1 98.44 95 ASP B C 1
ATOM 1908 O O . ASP B 1 95 ? -1.27 24.078 -4.27 1 98.44 95 ASP B O 1
ATOM 1912 N N . GLU B 1 96 ? -0.284 24.391 -2.244 1 98.62 96 GLU B N 1
ATOM 1913 C CA . GLU B 1 96 ? 0.583 23.219 -2.305 1 98.62 96 GLU B CA 1
ATOM 1914 C C . GLU B 1 96 ? 0.003 22.062 -1.497 1 98.62 96 GLU B C 1
ATOM 1916 O O . GLU B 1 96 ? -0.508 22.266 -0.393 1 98.62 96 GLU B O 1
ATOM 1921 N N . ILE B 1 97 ? 0.029 20.844 -2.084 1 98.81 97 ILE B N 1
ATOM 1922 C CA . ILE B 1 97 ? -0.591 19.719 -1.379 1 98.81 97 ILE B CA 1
ATOM 1923 C C . ILE B 1 97 ? 0.343 18.516 -1.404 1 98.81 97 ILE B C 1
ATOM 1925 O O . ILE B 1 97 ? 0.948 18.203 -2.436 1 98.81 97 ILE B O 1
ATOM 1929 N N . ALA B 1 98 ? 0.508 17.891 -0.256 1 98.88 98 ALA B N 1
ATOM 1930 C CA . ALA B 1 98 ? 1.271 16.656 -0.073 1 98.88 98 ALA B CA 1
ATOM 1931 C C . ALA B 1 98 ? 0.368 15.516 0.396 1 98.88 98 ALA B C 1
ATOM 1933 O O . ALA B 1 98 ? -0.421 15.68 1.328 1 98.88 98 ALA B O 1
ATOM 1934 N N . ILE B 1 99 ? 0.456 14.375 -0.283 1 98.88 99 ILE B N 1
ATOM 1935 C CA . ILE B 1 99 ? -0.259 13.164 0.093 1 98.88 99 ILE B CA 1
ATOM 1936 C C . ILE B 1 99 ? 0.691 12.203 0.81 1 98.88 99 ILE B C 1
ATOM 1938 O O . ILE B 1 99 ? 1.723 11.812 0.258 1 98.88 99 ILE B O 1
ATOM 1942 N N . ASP B 1 100 ? 0.397 11.922 2.066 1 98.75 100 ASP B N 1
ATOM 1943 C CA . ASP B 1 100 ? 1.118 10.914 2.834 1 98.75 100 ASP B CA 1
ATOM 1944 C C . ASP B 1 100 ? 0.515 9.531 2.621 1 98.75 100 ASP B C 1
ATOM 1946 O O . ASP B 1 100 ? -0.632 9.281 3 1 98.75 100 ASP B O 1
ATOM 1950 N N . VAL B 1 101 ? 1.29 8.594 2.074 1 98.19 101 VAL B N 1
ATOM 1951 C CA . VAL B 1 101 ? 0.745 7.285 1.735 1 98.19 101 VAL B CA 1
ATOM 1952 C C . VAL B 1 101 ? 1.25 6.242 2.73 1 98.19 101 VAL B C 1
ATOM 1954 O O . VAL B 1 101 ? 1.128 5.039 2.492 1 98.19 101 VAL B O 1
ATOM 1957 N N . THR B 1 102 ? 1.81 6.617 3.873 1 97.25 102 THR B N 1
ATOM 1958 C CA . THR B 1 102 ? 2.48 5.742 4.828 1 97.25 102 THR B CA 1
ATOM 1959 C C . THR B 1 102 ? 1.464 5.02 5.707 1 97.25 102 THR B C 1
ATOM 1961 O O . THR B 1 102 ? 1.477 3.789 5.797 1 97.25 102 THR B O 1
ATOM 1964 N N . PRO B 1 103 ? 0.567 5.742 6.352 1 96.5 103 PRO B N 1
ATOM 1965 C CA . PRO B 1 103 ? -0.316 5.043 7.289 1 96.5 103 PRO B CA 1
ATOM 1966 C C . PRO B 1 103 ? -1.484 4.348 6.594 1 96.5 103 PRO B C 1
ATOM 1968 O O . PRO B 1 103 ? -1.696 4.543 5.395 1 96.5 103 PRO B O 1
ATOM 1971 N N . GLY B 1 104 ? -2.172 3.473 7.387 1 94.38 104 GLY B N 1
ATOM 1972 C CA . GLY B 1 104 ? -3.373 2.812 6.898 1 94.38 104 GLY B CA 1
ATOM 1973 C C . GLY B 1 104 ? -3.109 1.423 6.348 1 94.38 104 GLY B C 1
ATOM 1974 O O . GLY B 1 104 ? -1.972 0.946 6.371 1 94.38 104 GLY B O 1
ATOM 1975 N N . ARG B 1 105 ? -4.168 0.783 5.863 1 93.5 105 ARG B N 1
ATOM 1976 C CA . ARG B 1 105 ? -4.078 -0.485 5.148 1 93.5 105 ARG B CA 1
ATOM 1977 C C . ARG B 1 105 ? -3.387 -0.307 3.801 1 93.5 105 ARG B C 1
ATOM 1979 O O . ARG B 1 105 ? -3.361 0.797 3.252 1 93.5 105 ARG B O 1
ATOM 1986 N N . LYS B 1 106 ? -2.812 -1.334 3.295 1 94.12 106 LYS B N 1
ATOM 1987 C CA . LYS B 1 106 ? -2.08 -1.256 2.033 1 94.12 106 LYS B CA 1
ATOM 1988 C C . LYS B 1 106 ? -2.977 -0.743 0.909 1 94.12 106 LYS B C 1
ATOM 1990 O O . LYS B 1 106 ? -2.531 0.025 0.054 1 94.12 106 LYS B O 1
ATOM 1995 N N . PHE B 1 107 ? -4.207 -1.153 0.896 1 94.19 107 PHE B N 1
ATOM 1996 C CA . PHE B 1 107 ? -5.066 -0.683 -0.184 1 94.19 107 PHE B CA 1
ATOM 1997 C C . PHE B 1 107 ? -5.344 0.809 -0.044 1 94.19 107 PHE B C 1
ATOM 1999 O O . PHE B 1 107 ? -5.539 1.505 -1.043 1 94.19 107 PHE B O 1
ATOM 2006 N N . MET B 1 108 ? -5.379 1.299 1.151 1 95.75 108 MET B N 1
ATOM 2007 C CA . MET B 1 108 ? -5.562 2.732 1.36 1 95.75 108 MET B CA 1
ATOM 2008 C C . MET B 1 108 ? -4.371 3.52 0.831 1 95.75 108 MET B C 1
ATOM 2010 O O . MET B 1 108 ? -4.543 4.531 0.148 1 95.75 108 MET B O 1
ATOM 2014 N N . SER B 1 109 ? -3.188 3.002 1.141 1 96.5 109 SER B N 1
ATOM 2015 C CA . SER B 1 109 ? -1.962 3.602 0.622 1 96.5 109 SER B CA 1
ATOM 2016 C C . SER B 1 109 ? -1.933 3.568 -0.902 1 96.5 109 SER B C 1
ATOM 2018 O O . SER B 1 109 ? -1.518 4.539 -1.542 1 96.5 109 SER B O 1
ATOM 2020 N N . ALA B 1 110 ? -2.367 2.467 -1.46 1 96.44 110 ALA B N 1
ATOM 2021 C CA . ALA B 1 110 ? -2.381 2.299 -2.91 1 96.44 110 ALA B CA 1
ATOM 2022 C C . ALA B 1 110 ? -3.322 3.303 -3.57 1 96.44 110 ALA B C 1
ATOM 2024 O O . ALA B 1 110 ? -2.969 3.932 -4.57 1 96.44 110 ALA B O 1
ATOM 2025 N N . ILE B 1 111 ? -4.5 3.443 -3.006 1 96.38 111 ILE B N 1
ATOM 2026 C CA . ILE B 1 111 ? -5.488 4.375 -3.539 1 96.38 111 ILE B CA 1
ATOM 2027 C C . ILE B 1 111 ? -4.973 5.805 -3.402 1 96.38 111 ILE B C 1
ATOM 2029 O O . ILE B 1 111 ? -5.086 6.605 -4.336 1 96.38 111 ILE B O 1
ATOM 2033 N N . ALA B 1 112 ? -4.418 6.129 -2.248 1 97.75 112 ALA B N 1
ATOM 2034 C CA . ALA B 1 112 ? -3.848 7.453 -2.023 1 97.75 112 ALA B CA 1
ATOM 2035 C C . ALA B 1 112 ? -2.746 7.758 -3.035 1 97.75 112 ALA B C 1
ATOM 2037 O O . ALA B 1 112 ? -2.693 8.852 -3.6 1 97.75 112 ALA B O 1
ATOM 2038 N N . PHE B 1 113 ? -1.906 6.805 -3.227 1 97.81 113 PHE B N 1
ATOM 2039 C CA . PHE B 1 113 ? -0.809 6.918 -4.18 1 97.81 113 PHE B CA 1
ATOM 2040 C C . PHE B 1 113 ? -1.337 7.176 -5.586 1 97.81 113 PHE B C 1
ATOM 2042 O O . PHE B 1 113 ? -0.906 8.117 -6.254 1 97.81 113 PHE B O 1
ATOM 2049 N N . GLN B 1 114 ? -2.262 6.379 -5.988 1 95.25 114 GLN B N 1
ATOM 2050 C CA . GLN B 1 114 ? -2.857 6.52 -7.312 1 95.25 114 GLN B CA 1
ATOM 2051 C C . GLN B 1 114 ? -3.508 7.891 -7.484 1 95.25 114 GLN B C 1
ATOM 2053 O O . GLN B 1 114 ? -3.324 8.547 -8.508 1 95.25 114 GLN B O 1
ATOM 2058 N N . ALA B 1 115 ? -4.254 8.32 -6.516 1 95.75 115 ALA B N 1
ATOM 2059 C CA . ALA B 1 115 ? -4.918 9.617 -6.578 1 95.75 115 ALA B CA 1
ATOM 2060 C C . ALA B 1 115 ? -3.896 10.75 -6.676 1 95.75 115 ALA B C 1
ATOM 2062 O O . ALA B 1 115 ? -4.059 11.672 -7.477 1 95.75 115 ALA B O 1
ATOM 2063 N N . GLY B 1 116 ? -2.824 10.672 -5.812 1 96.81 116 GLY B N 1
ATOM 2064 C CA . GLY B 1 116 ? -1.784 11.688 -5.824 1 96.81 116 GLY B CA 1
ATOM 2065 C C . GLY B 1 116 ? -1.137 11.867 -7.188 1 96.81 116 GLY B C 1
ATOM 2066 O O . GLY B 1 116 ? -0.945 12.992 -7.648 1 96.81 116 GLY B O 1
ATOM 2067 N N . ILE B 1 117 ? -0.874 10.758 -7.812 1 94.06 117 ILE B N 1
ATOM 2068 C CA . ILE B 1 117 ? -0.203 10.781 -9.109 1 94.06 117 ILE B CA 1
ATOM 2069 C C . ILE B 1 117 ? -1.192 11.203 -10.195 1 94.06 117 ILE B C 1
ATOM 2071 O O . ILE B 1 117 ? -0.903 12.086 -11 1 94.06 117 ILE B O 1
ATOM 2075 N N . GLN B 1 118 ? -2.354 10.625 -10.195 1 92.56 118 GLN B N 1
ATOM 2076 C CA . GLN B 1 118 ? -3.35 10.828 -11.242 1 92.56 118 GLN B CA 1
ATOM 2077 C C . GLN B 1 118 ? -3.855 12.266 -11.25 1 92.56 118 GLN B C 1
ATOM 2079 O O . GLN B 1 118 ? -4.047 12.859 -12.32 1 92.56 118 GLN B O 1
ATOM 2084 N N . PHE B 1 119 ? -4.09 12.789 -10.07 1 95.69 119 PHE B N 1
ATOM 2085 C CA . PHE B 1 119 ? -4.738 14.094 -10.008 1 95.69 119 PHE B CA 1
ATOM 2086 C C . PHE B 1 119 ? -3.711 15.195 -9.766 1 95.69 119 PHE B C 1
ATOM 2088 O O . PHE B 1 119 ? -4.07 16.359 -9.641 1 95.69 119 PHE B O 1
ATOM 2095 N N . GLY B 1 120 ? -2.477 14.82 -9.711 1 95.38 120 GLY B N 1
ATOM 2096 C CA . GLY B 1 120 ? -1.4 15.797 -9.797 1 95.38 120 GLY B CA 1
ATOM 2097 C C . GLY B 1 120 ? -1.099 16.469 -8.469 1 95.38 120 GLY B C 1
ATOM 2098 O O . GLY B 1 120 ? -1.007 17.703 -8.398 1 95.38 120 GLY B O 1
ATOM 2099 N N . ALA B 1 121 ? -0.959 15.742 -7.336 1 98.31 121 ALA B N 1
ATOM 2100 C CA . ALA B 1 121 ? -0.473 16.312 -6.078 1 98.31 121 ALA B CA 1
ATOM 2101 C C . ALA B 1 121 ? 0.96 16.812 -6.227 1 98.31 121 ALA B C 1
ATOM 2103 O O . ALA B 1 121 ? 1.735 16.281 -7.02 1 98.31 121 ALA B O 1
ATOM 2104 N N . ASP B 1 122 ? 1.304 17.859 -5.5 1 98.44 122 ASP B N 1
ATOM 2105 C CA . ASP B 1 122 ? 2.658 18.406 -5.566 1 98.44 122 ASP B CA 1
ATOM 2106 C C . ASP B 1 122 ? 3.674 17.406 -5 1 98.44 122 ASP B C 1
ATOM 2108 O O . ASP B 1 122 ? 4.809 17.344 -5.477 1 98.44 122 ASP B O 1
ATOM 2112 N N . HIS B 1 123 ? 3.289 16.672 -3.949 1 98.56 123 HIS B N 1
ATOM 2113 C CA . HIS B 1 123 ? 4.125 15.664 -3.314 1 98.56 123 HIS B CA 1
ATOM 2114 C C . HIS B 1 123 ? 3.314 14.43 -2.953 1 98.56 123 HIS B C 1
ATOM 2116 O O . HIS B 1 123 ? 2.156 14.531 -2.545 1 98.56 123 HIS B O 1
ATOM 2122 N N . VAL B 1 124 ? 3.875 13.297 -3.145 1 98.44 124 VAL B N 1
ATOM 2123 C CA . VAL B 1 124 ? 3.402 12.016 -2.629 1 98.44 124 VAL B CA 1
ATOM 2124 C C . VAL B 1 124 ? 4.488 11.367 -1.771 1 98.44 124 VAL B C 1
ATOM 2126 O O . VAL B 1 124 ? 5.453 10.805 -2.299 1 98.44 124 VAL B O 1
ATOM 2129 N N . TYR B 1 125 ? 4.309 11.438 -0.455 1 98.44 125 TYR B N 1
ATOM 2130 C CA . TYR B 1 125 ? 5.363 11.07 0.485 1 98.44 125 TYR B CA 1
ATOM 2131 C C . TYR B 1 125 ? 5.137 9.672 1.038 1 98.44 125 TYR B C 1
ATOM 2133 O O . TYR B 1 125 ? 4 9.281 1.31 1 98.44 125 TYR B O 1
ATOM 2141 N N . TYR B 1 126 ? 6.211 8.992 1.243 1 97.38 126 TYR B N 1
ATOM 2142 C CA . TYR B 1 126 ? 6.27 7.711 1.931 1 97.38 126 TYR B CA 1
ATOM 2143 C C . TYR B 1 126 ? 7.422 7.676 2.928 1 97.38 126 TYR B C 1
ATOM 2145 O O . TYR B 1 126 ? 8.578 7.863 2.553 1 97.38 126 TYR B O 1
ATOM 2153 N N . PHE B 1 127 ? 7.02 7.449 4.16 1 96.69 127 PHE B N 1
ATOM 2154 C CA . PHE B 1 127 ? 8.023 7.297 5.207 1 96.69 127 PHE B CA 1
ATOM 2155 C C . PHE B 1 127 ? 8.57 5.875 5.23 1 96.69 127 PHE B C 1
ATOM 2157 O O . PHE B 1 127 ? 7.902 4.953 5.707 1 96.69 127 PHE B O 1
ATOM 2164 N N . HIS B 1 128 ? 9.781 5.711 4.734 1 94 128 HIS B N 1
ATOM 2165 C CA . HIS B 1 128 ? 10.422 4.414 4.559 1 94 128 HIS B CA 1
ATOM 2166 C C . HIS B 1 128 ? 11.359 4.105 5.719 1 94 128 HIS B C 1
ATOM 2168 O O . HIS B 1 128 ? 12.406 4.746 5.867 1 94 128 HIS B O 1
ATOM 2174 N N . ARG B 1 129 ? 11.008 3.102 6.48 1 90.31 129 ARG B N 1
ATOM 2175 C CA . ARG B 1 129 ? 11.898 2.578 7.512 1 90.31 129 ARG B CA 1
ATOM 2176 C C . ARG B 1 129 ? 12.82 1.508 6.945 1 90.31 129 ARG B C 1
ATOM 2178 O O . ARG B 1 129 ? 12.359 0.514 6.383 1 90.31 129 ARG B O 1
ATOM 2185 N N . LYS B 1 130 ? 13.992 1.654 7.105 1 83.69 130 LYS B N 1
ATOM 2186 C CA . LYS B 1 130 ? 14.977 0.766 6.492 1 83.69 130 LYS B CA 1
ATOM 2187 C C . LYS B 1 130 ? 15.078 -0.553 7.254 1 83.69 130 LYS B C 1
ATOM 2189 O O . LYS B 1 130 ? 15.445 -1.58 6.68 1 83.69 130 LYS B O 1
ATOM 2194 N N . ALA B 1 131 ? 14.758 -0.465 8.484 1 76.62 131 ALA B N 1
ATOM 2195 C CA . ALA B 1 131 ? 14.812 -1.68 9.289 1 76.62 131 ALA B CA 1
ATOM 2196 C C . ALA B 1 131 ? 13.547 -1.85 10.117 1 76.62 131 ALA B C 1
ATOM 2198 O O . ALA B 1 131 ? 12.992 -0.871 10.633 1 76.62 131 ALA B O 1
ATOM 2199 N N . GLY B 1 132 ? 13.117 -3.129 10.297 1 73.88 132 GLY B N 1
ATOM 2200 C CA . GLY B 1 132 ? 11.898 -3.465 11.016 1 73.88 132 GLY B CA 1
ATOM 2201 C C . GLY B 1 132 ? 12 -3.207 12.508 1 73.88 132 GLY B C 1
ATOM 2202 O O . GLY B 1 132 ? 10.984 -3.07 13.195 1 73.88 132 GLY B O 1
ATOM 2203 N N . ARG B 1 133 ? 13.203 -3.15 12.969 1 75.5 133 ARG B N 1
ATOM 2204 C CA . ARG B 1 133 ? 13.406 -3.035 14.406 1 75.5 133 ARG B CA 1
ATOM 2205 C C . ARG B 1 133 ? 12.945 -1.673 14.914 1 75.5 133 ARG B C 1
ATOM 2207 O O . ARG B 1 133 ? 12.812 -1.47 16.125 1 75.5 133 ARG B O 1
ATOM 2214 N N . TYR B 1 134 ? 12.695 -0.786 14.062 1 74.44 134 TYR B N 1
ATOM 2215 C CA . TYR B 1 134 ? 12.305 0.555 14.484 1 74.44 134 TYR B CA 1
ATOM 2216 C C . TYR B 1 134 ? 10.797 0.736 14.391 1 74.44 134 TYR B C 1
ATOM 2218 O O . TYR B 1 134 ? 10.281 1.829 14.633 1 74.44 134 TYR B O 1
ATOM 2226 N N . ARG B 1 135 ? 10.109 -0.337 14.102 1 77.44 135 ARG B N 1
ATOM 2227 C CA . ARG B 1 135 ? 8.648 -0.271 14.039 1 77.44 135 ARG B CA 1
ATOM 2228 C C . ARG B 1 135 ? 8.07 0.191 15.375 1 77.44 135 ARG B C 1
ATOM 2230 O O . ARG B 1 135 ? 8.469 -0.302 16.438 1 77.44 135 ARG B O 1
ATOM 2237 N N . GLY B 1 136 ? 7.172 1.259 15.25 1 81.88 136 GLY B N 1
ATOM 2238 C CA . GLY B 1 136 ? 6.492 1.735 16.438 1 81.88 136 GLY B CA 1
ATOM 2239 C C . GLY B 1 136 ? 7.25 2.832 17.172 1 81.88 136 GLY B C 1
ATOM 2240 O O . GLY B 1 136 ? 6.742 3.418 18.125 1 81.88 136 GLY B O 1
ATOM 2241 N N . ARG B 1 137 ? 8.398 3.113 16.703 1 88.5 137 ARG B N 1
ATOM 2242 C CA . ARG B 1 137 ? 9.195 4.168 17.328 1 88.5 137 ARG B CA 1
ATOM 2243 C C . ARG B 1 137 ? 8.914 5.52 16.672 1 88.5 137 ARG B C 1
ATOM 2245 O O . ARG B 1 137 ? 8.609 5.59 15.484 1 88.5 137 ARG B O 1
ATOM 2252 N N . PHE B 1 138 ? 9.109 6.48 17.562 1 92.81 138 PHE B N 1
ATOM 2253 C CA . PHE B 1 138 ? 8.938 7.832 17.031 1 92.81 138 PHE B CA 1
ATOM 2254 C C . PHE B 1 138 ? 10.164 8.258 16.25 1 92.81 138 PHE B C 1
ATOM 2256 O O . PHE B 1 138 ? 11.289 7.906 16.594 1 92.81 138 PHE B O 1
ATOM 2263 N N . TYR B 1 139 ? 9.945 9.078 15.305 1 91.81 139 TYR B N 1
ATOM 2264 C CA . TYR B 1 139 ? 10.93 9.57 14.359 1 91.81 139 TYR B CA 1
ATOM 2265 C C . TYR B 1 139 ? 12.125 10.18 15.078 1 91.81 139 TYR B C 1
ATOM 2267 O O . TYR B 1 139 ? 13.273 9.859 14.773 1 91.81 139 TYR B O 1
ATOM 2275 N N . PRO B 1 140 ? 11.93 10.992 16.094 1 89 140 PRO B N 1
ATOM 2276 C CA . PRO B 1 140 ? 13.078 11.625 16.75 1 89 140 PRO B CA 1
ATOM 2277 C C . PRO B 1 140 ? 13.93 10.641 17.531 1 89 140 PRO B C 1
ATOM 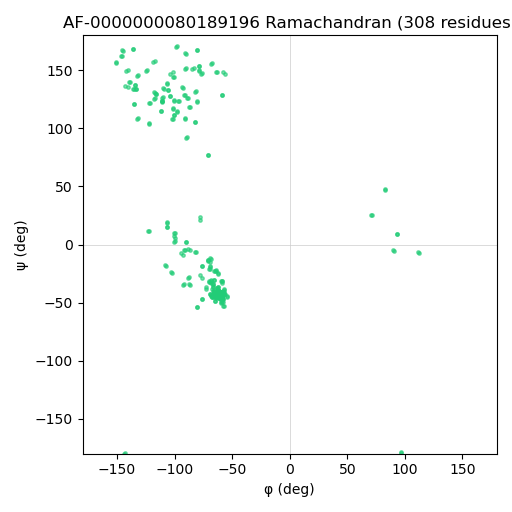2279 O O . PRO B 1 140 ? 15.062 10.953 17.906 1 89 140 PRO B O 1
ATOM 2282 N N . GLU B 1 141 ? 13.391 9.469 17.766 1 88.19 141 GLU B N 1
ATOM 2283 C CA . GLU B 1 141 ? 14.086 8.469 18.562 1 88.19 141 GLU B CA 1
ATOM 2284 C C . GLU B 1 141 ? 14.945 7.566 17.672 1 88.19 141 GLU B C 1
ATOM 2286 O O . GLU B 1 141 ? 15.727 6.754 18.188 1 88.19 141 GLU B O 1
ATOM 2291 N N . MET B 1 142 ? 14.836 7.773 16.391 1 87.69 142 MET B N 1
ATOM 2292 C CA . MET B 1 142 ? 15.523 6.895 15.453 1 87.69 142 MET B CA 1
ATOM 2293 C C . MET B 1 142 ? 16.766 7.574 14.883 1 87.69 142 MET B C 1
ATOM 2295 O O . MET B 1 142 ? 16.781 8.789 14.703 1 87.69 142 MET B O 1
ATOM 2299 N N . PRO B 1 143 ? 17.781 6.703 14.625 1 87.56 143 PRO B N 1
ATOM 2300 C CA . PRO B 1 143 ? 18.906 7.273 13.883 1 87.56 143 PRO B CA 1
ATOM 2301 C C . PRO B 1 143 ? 18.484 7.891 12.555 1 87.56 143 PRO B C 1
ATOM 2303 O O . PRO B 1 143 ? 17.594 7.371 11.883 1 87.56 143 PRO B O 1
ATOM 2306 N N . ARG B 1 144 ? 19.172 8.898 12.211 1 84.31 144 ARG B N 1
ATOM 2307 C CA . ARG B 1 144 ? 18.844 9.617 10.984 1 84.31 144 ARG B CA 1
ATOM 2308 C C . ARG B 1 144 ? 19 8.719 9.766 1 84.31 144 ARG B C 1
ATOM 2310 O O . ARG B 1 144 ? 18.328 8.922 8.75 1 84.31 144 ARG B O 1
ATOM 2317 N N . THR B 1 145 ? 19.812 7.719 9.883 1 85.62 145 THR B N 1
ATOM 2318 C CA . THR B 1 145 ? 20.109 6.844 8.75 1 85.62 145 THR B CA 1
ATOM 2319 C C . THR B 1 145 ? 19.125 5.68 8.695 1 85.62 145 THR B C 1
ATOM 2321 O O . THR B 1 145 ? 19.141 4.895 7.75 1 85.62 145 THR B O 1
ATOM 2324 N N . ALA B 1 146 ? 18.156 5.652 9.609 1 89.12 146 ALA B N 1
ATOM 2325 C CA . ALA B 1 146 ? 17.281 4.48 9.742 1 89.12 146 ALA B CA 1
ATOM 2326 C C . ALA B 1 146 ? 16 4.66 8.938 1 89.12 146 ALA B C 1
ATOM 2328 O O . ALA B 1 146 ? 15.203 3.725 8.812 1 89.12 146 ALA B O 1
ATOM 2329 N N . SER B 1 147 ? 15.797 5.859 8.391 1 91.19 147 SER B N 1
ATOM 2330 C CA . SER B 1 147 ? 14.562 6.125 7.656 1 91.19 147 SER B CA 1
ATOM 2331 C C . SER B 1 147 ? 14.789 7.164 6.562 1 91.19 147 SER B C 1
ATOM 2333 O O . SER B 1 147 ? 15.789 7.887 6.582 1 91.19 147 SER B O 1
ATOM 2335 N N . ASP B 1 148 ? 13.93 7.109 5.578 1 92.88 148 ASP B N 1
ATOM 2336 C CA . ASP B 1 148 ? 13.867 8.117 4.52 1 92.88 148 ASP B CA 1
ATOM 2337 C C . ASP B 1 148 ? 12.43 8.539 4.25 1 92.88 148 ASP B C 1
ATOM 2339 O O . ASP B 1 148 ? 11.508 7.719 4.293 1 92.88 148 ASP B O 1
ATOM 2343 N N . LEU B 1 149 ? 12.312 9.836 4.09 1 95.94 149 LEU B N 1
ATOM 2344 C CA . LEU B 1 149 ? 11.047 10.305 3.525 1 95.94 149 LEU B CA 1
ATOM 2345 C C . LEU B 1 149 ? 11.133 10.398 2.006 1 95.94 149 LEU B C 1
ATOM 2347 O O . LEU B 1 149 ? 11.727 11.344 1.472 1 95.94 149 LEU B O 1
ATOM 2351 N N . ILE B 1 150 ? 10.477 9.531 1.33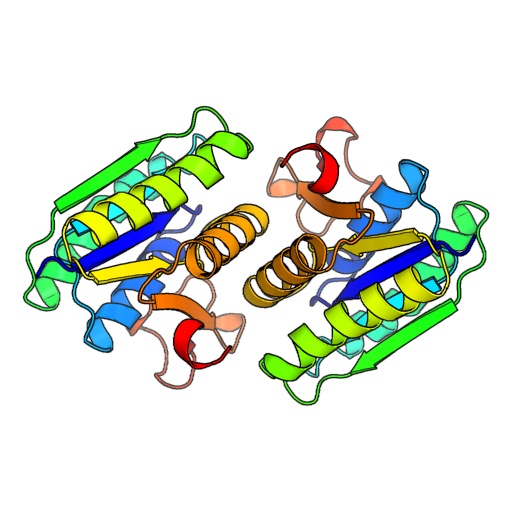7 1 96.5 150 ILE B N 1
ATOM 2352 C CA . ILE B 1 150 ? 10.539 9.445 -0.118 1 96.5 150 ILE B CA 1
ATOM 2353 C C . ILE B 1 150 ? 9.422 10.297 -0.729 1 96.5 150 ILE B C 1
ATOM 2355 O O . ILE B 1 150 ? 8.273 10.242 -0.274 1 96.5 150 ILE B O 1
ATOM 2359 N N . ASP B 1 151 ? 9.797 11.141 -1.645 1 97.44 151 ASP B N 1
ATOM 2360 C CA . ASP B 1 151 ? 8.828 11.852 -2.469 1 97.44 151 ASP B CA 1
ATOM 2361 C C . ASP B 1 151 ? 8.695 11.211 -3.846 1 97.44 151 ASP B C 1
ATOM 2363 O O . ASP B 1 151 ? 9.562 11.383 -4.703 1 97.44 151 ASP B O 1
ATOM 2367 N N . PHE B 1 152 ? 7.551 10.609 -4.109 1 96.38 152 PHE B N 1
ATOM 2368 C CA . PHE B 1 152 ? 7.387 9.82 -5.32 1 96.38 152 PHE B CA 1
ATOM 2369 C C . PHE B 1 152 ? 7.207 10.719 -6.539 1 96.38 152 PHE B C 1
ATOM 2371 O O . PHE B 1 152 ? 7.383 10.273 -7.676 1 96.38 152 PHE B O 1
ATOM 2378 N N . THR B 1 153 ? 6.852 11.945 -6.289 1 95.69 153 THR B N 1
ATOM 2379 C CA . THR B 1 153 ? 6.77 12.867 -7.418 1 95.69 153 THR B CA 1
ATOM 2380 C C . THR B 1 153 ? 8.164 13.203 -7.945 1 95.69 153 THR B C 1
ATOM 2382 O O . THR B 1 153 ? 8.305 13.711 -9.062 1 95.69 153 THR B O 1
ATOM 2385 N N . GLU B 1 154 ? 9.195 12.852 -7.148 1 92.88 154 GLU B N 1
ATOM 2386 C CA . GLU B 1 154 ? 10.57 13.148 -7.539 1 92.88 154 GLU B CA 1
ATOM 2387 C C . GLU B 1 154 ? 11.273 11.898 -8.062 1 92.88 154 GLU B C 1
ATOM 2389 O O . GLU B 1 154 ? 12.258 12 -8.797 1 92.88 154 GLU B O 1
ATOM 2394 N N . VAL B 1 155 ? 10.797 10.75 -7.66 1 87.31 155 VAL B N 1
ATOM 2395 C CA . VAL B 1 155 ? 11.578 9.555 -7.957 1 87.31 155 VAL B CA 1
ATOM 2396 C C . VAL B 1 155 ? 10.883 8.742 -9.047 1 87.31 155 VAL B C 1
ATOM 2398 O O . VAL B 1 155 ? 11.477 7.82 -9.609 1 87.31 155 VAL B O 1
ATOM 2401 N N . LEU B 1 156 ? 9.594 8.953 -9.32 1 81.38 156 LEU B N 1
ATOM 2402 C CA . LEU B 1 156 ? 8.875 8.258 -10.383 1 81.38 156 LEU B CA 1
ATOM 2403 C C . LEU B 1 156 ? 8.609 9.195 -11.562 1 81.38 156 LEU B C 1
ATOM 2405 O O . LEU B 1 156 ? 8.336 10.383 -11.367 1 81.38 156 LEU B O 1
#

InterPro domains:
  IPR011335 Restriction endonuclease type II-like [SSF52980] (18-134)
  IPR019092 CRISPR system ring nuclease SSO2081-like domain [PF09623] (48-140)

Secondary structure (DSSP, 8-state):
--EEEEEE--SSHHHHHHHHHHHHHTT---SEEEEEE-GGGHHHHHHHHHHHHHHHHHTT---EEEEEE-SSTT-HHHHHHHHHHHHHHHHHHT-EEEEE-SSS-HHHHHHHHHHHHHTT-SEEEEEEES-GGGTT--GGGS-GGGEEEEEHHHH-/--EEEEEE--SSHHHHHHHHHHHHHTT---SEEEEEE-GGGHHHHHHHHHHHHHHHHHTT---EEEEEEPSSTT-HHHHHHHHHHHHHHHHHHT-EEEEE-SSS-HHHHHHHHHHHHHTT-SEEEEEEES-GGGTT--GGGS-GGGEEEEEHHHH-

Sequence (312 aa):
MTRHWVTCGTPTTPGILNPLIAACDGGYVPDEVHVLSNPPVADDVEEAVTLMEETVAAYGGDTETDVHELVSETDFESIVDYYQSCIEAATTAGDEIAIDVTPGRKFMSAIAFQAGIQFGADHVYYFHRKAGRYRGRFYPEMPRTASDLIDFTEVLMTRHWVTCGTPTTPGILNPLIAACDGGYVPDEVHVLSNPPVADDVEEAVTLMEETVAAYGGDTETDVHELVSETDFESIVDYYQSCIEAATTAGDEIAIDVTPGRKFMSAIAFQAGIQFGADHVYYFHRKAGRYRGRFYPEMPRTASDLIDFTEVL

Nearest PDB structures (foldseek):
  9c68-assembly1_A  TM=6.139E-01  e=3.094E-05  Bacteroidales bacterium
  6wxx-assembly2_C  TM=7.270E-01  e=2.626E-04  Treponema succinifaciens DSM 2489
  8z3p-assembly1_F  TM=6.379E-01  e=5.948E-04  Limisphaera ngatamarikiensis
  8z3r-assembly1_B  TM=6.311E-01  e=4.625E-04  Limisphaera ngatamarikiensis
  7d99-assembly1_B  TM=3.378E-01  e=2.653E-01  Homo sapiens

Organism: NCBI:txid355548